Protein 1Q44 (pdb70)

Structure (mmCIF, N/CA/C/O backbone):
data_1Q44
#
_entry.id   1Q44
#
_cell.length_a   91.477
_cell.length_b   120.899
_cell.length_c   74.315
_cell.angle_alpha   90.00
_cell.angle_beta   90.00
_cell.angle_gamma   90.00
#
_symmetry.space_group_name_H-M   'C 2 2 21'
#
loop_
_entity.id
_entity.type
_entity.pdbx_description
1 polymer 'Steroid Sulfotransferase'
2 non-polymer 'MALONIC ACID'
3 water water
#
loop_
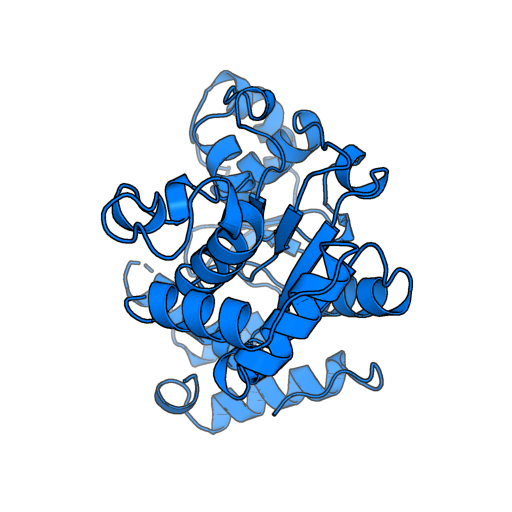_atom_site.group_PDB
_atom_site.id
_atom_site.type_symbol
_atom_site.label_atom_id
_atom_site.label_alt_id
_atom_site.label_comp_id
_atom_site.label_asym_id
_atom_site.label_entity_id
_atom_site.label_seq_id
_atom_site.pdbx_PDB_ins_code
_atom_site.Cartn_x
_atom_site.Cartn_y
_atom_site.Cartn_z
_atom_site.occupancy
_atom_site.B_iso_or_equiv
_atom_site.auth_seq_id
_atom_site.auth_comp_id
_atom_site.auth_asym_id
_atom_site.auth_atom_id
_atom_site.pdbx_PDB_model_num
ATOM 1 N N . SER A 1 6 ? 37.412 28.396 -15.067 1.00 50.97 6 SER A N 1
ATOM 2 C CA . SER A 1 6 ? 37.366 28.419 -13.561 1.00 50.62 6 SER A CA 1
ATOM 3 C C . SER A 1 6 ? 37.952 29.713 -12.988 1.00 49.01 6 SER A C 1
ATOM 4 O O . SER A 1 6 ? 38.934 30.247 -13.503 1.00 50.17 6 SER A O 1
ATOM 7 N N . VAL A 1 7 ? 37.327 30.196 -11.917 1.00 47.08 7 VAL A N 1
ATOM 8 C CA . VAL A 1 7 ? 37.814 31.354 -11.170 1.00 44.83 7 VAL A CA 1
ATOM 9 C C . VAL A 1 7 ? 38.009 30.962 -9.712 1.00 41.60 7 VAL A C 1
ATOM 10 O O . VAL A 1 7 ? 37.473 29.952 -9.273 1.00 40.48 7 VAL A O 1
ATOM 14 N N . PRO A 1 8 ? 38.760 31.755 -8.952 1.00 38.52 8 PRO A N 1
ATOM 15 C CA . PRO A 1 8 ? 38.973 31.404 -7.546 1.00 36.30 8 PRO A CA 1
ATOM 16 C C . PRO A 1 8 ? 37.646 31.402 -6.754 1.00 34.86 8 PRO A C 1
ATOM 17 O O . PRO A 1 8 ? 36.637 32.022 -7.147 1.00 33.30 8 PRO A O 1
ATOM 21 N N . ALA A 1 9 ? 37.660 30.683 -5.634 1.00 33.92 9 ALA A N 1
ATOM 22 C CA . ALA A 1 9 ? 36.586 30.724 -4.670 1.00 31.69 9 ALA A CA 1
ATOM 23 C C . ALA A 1 9 ? 36.530 32.059 -3.950 1.00 30.14 9 ALA A C 1
ATOM 24 O O . ALA A 1 9 ? 37.463 32.855 -4.022 1.00 29.43 9 ALA A O 1
ATOM 26 N N . TYR A 1 10 ? 35.403 32.330 -3.315 1.00 29.23 10 TYR A N 1
ATOM 27 C CA . TYR A 1 10 ? 35.243 33.487 -2.437 1.00 29.74 10 TYR A CA 1
ATOM 28 C C . TYR A 1 10 ? 35.400 32.950 -1.005 1.00 29.18 10 TYR A C 1
ATOM 29 O O . TYR A 1 10 ? 34.528 32.300 -0.487 1.00 28.19 10 TYR A O 1
ATOM 38 N N . LEU A 1 11 ? 36.547 33.240 -0.412 1.00 28.27 11 LEU A N 1
ATOM 39 C CA . LEU A 1 11 ? 36.930 32.812 0.925 1.00 27.53 11 LEU A CA 1
ATOM 40 C C . LEU A 1 11 ? 37.392 33.950 1.823 1.00 27.37 11 LEU A C 1
ATOM 41 O O . LEU A 1 11 ? 38.337 34.662 1.496 1.00 25.62 11 LEU A O 1
ATOM 46 N N . GLY A 1 12 ? 36.749 34.084 2.978 1.00 26.51 12 GLY A N 1
ATOM 47 C CA . GLY A 1 12 ? 37.187 34.959 4.017 1.00 28.86 12 GLY A CA 1
ATOM 48 C C . GLY A 1 12 ? 36.656 36.375 3.884 1.00 30.53 12 GLY A C 1
ATOM 49 O O . GLY A 1 12 ? 35.719 36.658 3.168 1.00 28.79 12 GLY A O 1
ATOM 50 N N . ASP A 1 13 ? 37.348 37.256 4.546 1.00 31.22 13 ASP A N 1
ATOM 51 C CA . ASP A 1 13 ? 37.054 38.709 4.582 1.00 32.82 13 ASP A CA 1
ATOM 52 C C . ASP A 1 13 ? 36.929 39.257 3.187 1.00 33.49 13 ASP A C 1
ATOM 53 O O . ASP A 1 13 ? 37.825 39.144 2.349 1.00 32.01 13 ASP A O 1
ATOM 58 N N . GLU A 1 14 ? 35.770 39.829 2.909 1.00 35.61 14 GLU A N 1
ATOM 59 C CA . GLU A 1 14 ? 35.480 40.395 1.587 1.00 37.57 14 GLU A CA 1
ATOM 60 C C . GLU A 1 14 ? 36.499 41.445 1.133 1.00 38.83 14 GLU A C 1
ATOM 61 O O . GLU A 1 14 ? 36.928 41.441 -0.032 1.00 38.50 14 GLU A O 1
ATOM 67 N N . ASP A 1 15 ? 36.884 42.323 2.054 1.00 40.47 15 ASP A N 1
ATOM 68 C CA . ASP A 1 15 ? 37.816 43.382 1.725 1.00 41.74 15 ASP A CA 1
ATOM 69 C C . ASP A 1 15 ? 39.131 42.814 1.268 1.00 41.25 15 ASP A C 1
ATOM 70 O O . ASP A 1 15 ? 39.688 43.296 0.325 1.00 40.76 15 ASP A O 1
ATOM 75 N N . LEU A 1 16 ? 39.594 41.735 1.880 1.00 40.69 16 LEU A N 1
ATOM 76 C CA . LEU A 1 16 ? 40.830 41.104 1.424 1.00 41.00 16 LEU A CA 1
ATOM 77 C C . LEU A 1 16 ? 40.657 40.301 0.148 1.00 40.35 16 LEU A C 1
ATOM 78 O O . LEU A 1 16 ? 41.532 40.273 -0.703 1.00 38.11 16 LEU A O 1
ATOM 83 N N . THR A 1 17 ? 39.491 39.698 -0.011 1.00 40.82 17 THR A N 1
ATOM 84 C CA . THR A 1 17 ? 39.155 39.047 -1.270 1.00 40.42 17 THR A CA 1
ATOM 85 C C . THR A 1 17 ? 39.326 40.026 -2.439 1.00 41.81 17 THR A C 1
ATOM 86 O O . THR A 1 17 ? 39.962 39.710 -3.459 1.00 40.62 17 THR A O 1
ATOM 90 N N . GLN A 1 18 ? 38.756 41.218 -2.305 1.00 42.61 18 GLN A N 1
ATOM 91 C CA . GLN A 1 18 ? 38.857 42.193 -3.407 1.00 44.82 18 GLN A CA 1
ATOM 92 C C . GLN A 1 18 ? 40.300 42.684 -3.619 1.00 44.33 18 GLN A C 1
ATOM 93 O O . GLN A 1 18 ? 40.711 42.913 -4.746 1.00 44.46 18 GLN A O 1
ATOM 99 N N . GLU A 1 19 ? 41.077 42.761 -2.545 1.00 44.75 19 GLU A N 1
ATOM 100 C CA . GLU A 1 19 ? 42.498 43.191 -2.628 1.00 44.78 19 GLU A CA 1
ATOM 101 C C . GLU A 1 19 ? 43.389 42.125 -3.345 1.00 44.12 19 GLU A C 1
ATOM 102 O O . GLU A 1 19 ? 44.357 42.487 -4.018 1.00 43.78 19 GLU A O 1
ATOM 108 N N . THR A 1 20 ? 43.048 40.826 -3.249 1.00 42.17 20 THR A N 1
ATOM 109 C CA . THR A 1 20 ? 43.903 39.740 -3.787 1.00 41.45 20 THR A CA 1
ATOM 110 C C . THR A 1 20 ? 43.407 38.967 -5.005 1.00 40.64 20 THR A C 1
ATOM 111 O O . THR A 1 20 ? 44.200 38.308 -5.676 1.00 39.48 20 THR A O 1
ATOM 115 N N . ARG A 1 21 ? 42.108 39.045 -5.291 1.00 39.96 21 ARG A N 1
ATOM 116 C CA . ARG A 1 21 ? 41.477 38.166 -6.254 1.00 39.51 21 ARG A CA 1
ATOM 117 C C . ARG A 1 21 ? 42.008 38.345 -7.684 1.00 39.16 21 ARG A C 1
ATOM 118 O O . ARG A 1 21 ? 42.218 37.370 -8.378 1.00 38.24 21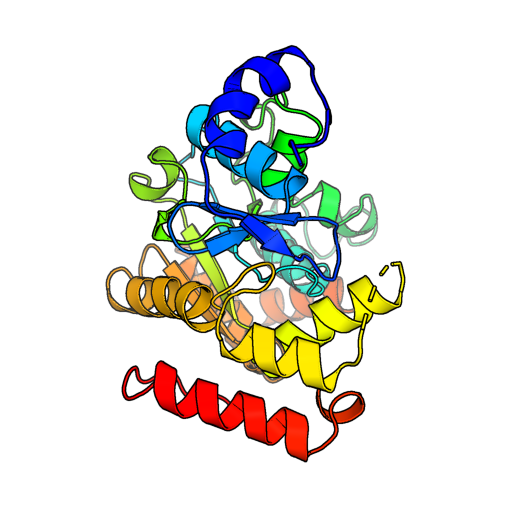 ARG A O 1
ATOM 126 N N . ALA A 1 22 ? 42.215 39.578 -8.129 1.00 39.60 22 ALA A N 1
ATOM 127 C CA . ALA A 1 22 ? 42.762 39.759 -9.478 1.00 39.29 22 ALA A CA 1
ATOM 128 C C . ALA A 1 22 ? 44.148 39.159 -9.576 1.00 37.91 22 ALA A C 1
ATOM 129 O O . ALA A 1 22 ? 44.450 38.485 -10.550 1.00 36.94 22 ALA A O 1
ATOM 131 N N . LEU A 1 23 ? 44.990 39.369 -8.557 1.00 37.49 23 LEU A N 1
ATOM 132 C CA . LEU A 1 23 ? 46.341 38.805 -8.582 1.00 36.96 23 LEU A CA 1
ATOM 133 C C . LEU A 1 23 ? 46.269 37.275 -8.707 1.00 36.19 23 LEU A C 1
ATOM 134 O O . LEU A 1 23 ? 46.897 36.666 -9.597 1.00 34.38 23 LEU A O 1
ATOM 139 N N . ILE A 1 24 ? 45.447 36.667 -7.846 1.00 35.49 24 ILE A N 1
ATOM 140 C CA . ILE A 1 24 ? 45.340 35.215 -7.817 1.00 34.30 24 ILE A CA 1
ATOM 141 C C . ILE A 1 24 ? 44.801 34.652 -9.111 1.00 35.10 24 ILE A C 1
ATOM 142 O O . ILE A 1 24 ? 45.305 33.632 -9.606 1.00 35.22 24 ILE A O 1
ATOM 147 N N . SER A 1 25 ? 43.804 35.329 -9.682 1.00 37.28 25 SER A N 1
ATOM 148 C CA . SER A 1 25 ? 43.192 34.935 -10.948 1.00 38.64 25 SER A CA 1
ATOM 149 C C . SER A 1 25 ? 44.188 34.990 -12.121 1.00 39.10 25 SER A C 1
ATOM 150 O O . SER A 1 25 ? 43.999 34.328 -13.113 1.00 39.35 25 SER A O 1
ATOM 153 N N . SER A 1 26 ? 45.261 35.752 -11.972 1.00 39.92 26 SER A N 1
ATOM 154 C CA . SER A 1 26 ? 46.287 35.905 -13.025 1.00 39.84 26 SER A CA 1
ATOM 155 C C . SER A 1 26 ? 47.418 34.871 -12.973 1.00 39.62 26 SER A C 1
ATOM 156 O O . SER A 1 26 ? 48.191 34.737 -13.928 1.00 38.44 26 SER A O 1
ATOM 159 N N . LEU A 1 27 ? 47.542 34.139 -11.861 1.00 37.67 27 LEU A N 1
ATOM 160 C CA . LEU A 1 27 ? 48.658 33.234 -11.725 1.00 36.52 27 LEU A CA 1
ATOM 161 C C . LEU A 1 27 ? 48.393 31.928 -12.482 1.00 36.03 27 LEU A C 1
ATOM 162 O O . LEU A 1 27 ? 47.257 31.541 -12.723 1.00 37.13 27 LEU A O 1
ATOM 167 N N . PRO A 1 28 ? 49.456 31.211 -12.800 1.00 37.01 28 PRO A N 1
ATOM 168 C CA . PRO A 1 28 ? 49.333 29.851 -13.316 1.00 36.09 28 PRO A CA 1
ATOM 169 C C . PRO A 1 28 ? 48.622 28.998 -12.337 1.00 37.50 28 PRO A C 1
ATOM 170 O O . PRO A 1 28 ? 48.841 29.193 -11.127 1.00 32.16 28 PRO A O 1
ATOM 174 N N . LYS A 1 29 ? 47.826 28.060 -12.848 1.00 39.18 29 LYS A N 1
ATOM 175 C CA . LYS A 1 29 ? 47.073 27.140 -12.038 1.00 41.97 29 LYS A CA 1
ATOM 176 C C . LYS A 1 29 ? 47.156 25.712 -12.551 1.00 43.89 29 LYS A C 1
ATOM 177 O O . LYS A 1 29 ? 47.352 25.465 -13.741 1.00 42.77 29 LYS A O 1
ATOM 183 N N . GLU A 1 30 ? 47.048 24.761 -11.637 1.00 45.95 30 GLU A N 1
ATOM 184 C CA . GLU A 1 30 ? 47.028 23.355 -11.996 1.00 48.97 30 GLU A CA 1
ATOM 185 C C . GLU A 1 30 ? 45.941 22.685 -11.209 1.00 50.92 30 GLU A C 1
ATOM 186 O O . GLU A 1 30 ? 45.446 23.227 -10.222 1.00 47.29 30 GLU A O 1
ATOM 192 N N . LYS A 1 31 ? 45.612 21.470 -11.648 1.00 54.35 31 LYS A N 1
ATOM 193 C CA . LYS A 1 31 ? 44.628 20.649 -10.970 1.00 57.16 31 LYS A CA 1
ATOM 194 C C . LYS A 1 31 ? 45.196 20.327 -9.591 1.00 58.52 31 LYS A C 1
ATOM 195 O O . LYS A 1 31 ? 46.358 19.934 -9.453 1.00 58.38 31 LYS A O 1
ATOM 201 N N . GLY A 1 32 ? 44.397 20.553 -8.562 1.00 60.31 32 GLY A N 1
ATOM 202 C CA . GLY A 1 32 ? 44.803 20.191 -7.218 1.00 62.13 32 GLY A CA 1
ATOM 203 C C . GLY A 1 32 ? 44.349 18.769 -6.887 1.00 63.87 32 GLY A C 1
ATOM 204 O O . GLY A 1 32 ? 43.371 18.245 -7.445 1.00 64.41 32 GLY A O 1
ATOM 205 N N . TRP A 1 33 ? 45.058 18.155 -5.955 1.00 65.09 33 TRP A N 1
ATOM 206 C CA . TRP A 1 33 ? 44.664 16.860 -5.428 1.00 65.96 33 TRP A CA 1
ATOM 207 C C . TRP A 1 33 ? 43.878 17.075 -4.124 1.00 65.13 33 TRP A C 1
ATOM 208 O O . TRP A 1 33 ? 42.735 16.659 -3.991 1.00 66.14 33 TRP A O 1
ATOM 219 N N . LEU A 1 34 ? 44.484 17.776 -3.182 1.00 63.91 34 LEU A N 1
ATOM 220 C CA . LEU A 1 34 ? 43.864 18.066 -1.896 1.00 62.60 34 LEU A CA 1
ATOM 221 C C . LEU A 1 34 ? 42.720 19.072 -2.074 1.00 61.28 34 LEU A C 1
ATOM 222 O O . LEU A 1 34 ? 41.916 19.279 -1.150 1.00 61.78 34 LEU A O 1
ATOM 227 N N . VAL A 1 35 ? 42.658 19.693 -3.255 1.00 58.55 35 VAL A N 1
ATOM 228 C CA . VAL A 1 35 ? 41.867 20.911 -3.460 1.00 56.46 35 VAL A CA 1
ATOM 229 C C . VAL A 1 35 ? 41.524 21.040 -4.965 1.00 54.79 35 VAL A C 1
ATOM 230 O O . VAL A 1 35 ? 42.117 20.337 -5.775 1.00 54.35 35 VAL A O 1
ATOM 234 N N . SER A 1 36 ? 40.600 21.932 -5.359 1.00 53.17 36 SER A N 1
ATOM 235 C CA . SER A 1 36 ? 40.251 22.060 -6.792 1.00 51.77 36 SER A CA 1
ATOM 236 C C . SER A 1 36 ? 41.422 22.585 -7.681 1.00 49.73 36 SER A C 1
ATOM 237 O O . SER A 1 36 ? 41.768 21.940 -8.671 1.00 49.09 36 SER A O 1
ATOM 240 N N . GLU A 1 37 ? 41.995 23.748 -7.333 1.00 46.28 37 GLU A N 1
ATOM 241 C CA . GLU A 1 37 ? 43.116 24.314 -8.069 1.00 44.43 37 GLU A CA 1
ATOM 242 C C . GLU A 1 37 ? 44.269 24.683 -7.099 1.00 40.48 37 GLU A C 1
ATOM 243 O O . GLU A 1 37 ? 44.007 25.123 -6.011 1.00 39.70 37 GLU A O 1
ATOM 249 N N . ILE A 1 38 ? 45.518 24.488 -7.517 1.00 36.29 38 ILE A N 1
ATOM 250 C CA . ILE A 1 38 ? 46.693 25.129 -6.933 1.00 34.09 38 ILE A CA 1
ATOM 251 C C . ILE A 1 38 ? 47.206 26.235 -7.856 1.00 32.87 38 ILE A C 1
ATOM 252 O O . ILE A 1 38 ? 46.938 26.228 -9.051 1.00 33.39 38 ILE A O 1
ATOM 257 N N . TYR A 1 39 ? 47.947 27.185 -7.296 1.00 29.63 39 TYR A N 1
ATOM 258 C CA . TYR A 1 39 ? 48.351 28.399 -8.006 1.00 28.54 39 TYR A CA 1
ATOM 259 C C . TYR A 1 39 ? 49.809 28.665 -7.768 1.00 27.12 39 TYR A C 1
ATOM 260 O O . TYR A 1 39 ? 50.257 28.558 -6.627 1.00 26.89 39 TYR A O 1
ATOM 269 N N . GLU A 1 40 ? 50.569 29.015 -8.788 1.00 27.39 40 GLU A N 1
ATOM 270 C CA . GLU A 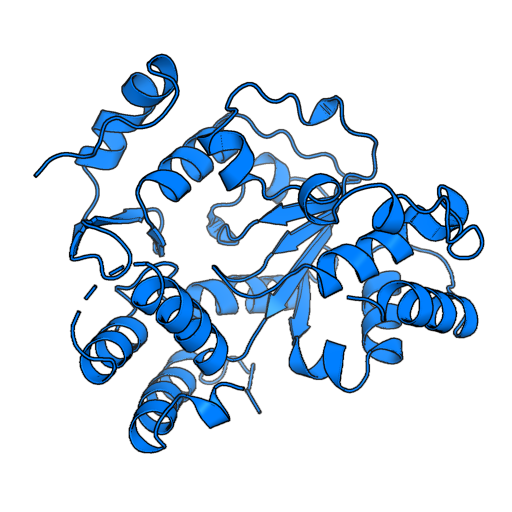1 40 ? 52.009 29.221 -8.631 1.00 26.81 40 GLU A CA 1
ATOM 271 C C . GLU A 1 40 ? 52.312 30.679 -8.250 1.00 27.15 40 GLU A C 1
ATOM 272 O O . GLU A 1 40 ? 51.869 31.588 -8.902 1.00 28.03 40 GLU A O 1
ATOM 278 N N . PHE A 1 41 ? 53.001 30.868 -7.139 1.00 26.08 41 PHE A N 1
ATOM 279 C CA . PHE A 1 41 ? 53.290 32.198 -6.636 1.00 26.89 41 PHE A CA 1
ATOM 280 C C . PHE A 1 41 ? 54.679 32.175 -6.136 1.00 27.40 41 PHE A C 1
ATOM 281 O O . PHE A 1 41 ? 55.023 31.350 -5.271 1.00 27.40 41 PHE A O 1
ATOM 289 N N . GLN A 1 42 ? 55.507 33.046 -6.708 1.00 29.26 42 GLN A N 1
ATOM 290 C CA . GLN A 1 42 ? 56.930 33.142 -6.370 1.00 29.53 42 GLN A CA 1
ATOM 291 C C . GLN A 1 42 ? 57.593 31.760 -6.341 1.00 29.20 42 GLN A C 1
ATOM 292 O O . GLN A 1 42 ? 58.335 31.430 -5.451 1.00 30.71 42 GLN A O 1
ATOM 298 N N . GLY A 1 43 ? 57.320 30.952 -7.349 1.00 30.77 43 GLY A N 1
ATOM 299 C CA . GLY A 1 43 ? 58.071 29.722 -7.547 1.00 30.98 43 GLY A CA 1
ATOM 300 C C . GLY A 1 43 ? 57.519 28.481 -6.871 1.00 30.08 43 GLY A C 1
ATOM 301 O O . GLY A 1 43 ? 58.038 27.387 -7.100 1.00 30.50 43 GLY A O 1
ATOM 302 N N . LEU A 1 44 ? 56.506 28.629 -6.015 1.00 29.86 44 LEU A N 1
ATOM 303 C CA . LEU A 1 44 ? 55.914 27.496 -5.249 1.00 29.58 44 LEU A CA 1
ATOM 304 C C . LEU A 1 44 ? 54.405 27.420 -5.493 1.00 29.61 44 LEU A C 1
ATOM 305 O O . LEU A 1 44 ? 53.763 28.449 -5.738 1.00 29.83 44 LEU A O 1
ATOM 310 N N . TRP A 1 45 ? 53.852 26.214 -5.391 1.00 28.11 45 TRP A N 1
ATOM 311 C CA . TRP A 1 45 ? 52.438 25.976 -5.645 1.00 27.83 45 TRP A CA 1
ATOM 312 C C . TRP A 1 45 ? 51.674 26.016 -4.316 1.00 27.30 45 TRP A C 1
ATOM 313 O O . TRP A 1 45 ? 52.077 25.366 -3.328 1.00 26.55 45 TRP A O 1
ATOM 324 N N . HIS A 1 46 ? 50.555 26.733 -4.319 1.00 27.16 46 HIS A N 1
ATOM 325 C CA . HIS A 1 46 ? 49.750 26.893 -3.157 1.00 25.98 46 HIS A CA 1
ATOM 326 C C . HIS A 1 46 ? 48.261 26.700 -3.347 1.00 27.03 46 HIS A C 1
ATOM 327 O O . HIS A 1 46 ? 47.683 26.941 -4.422 1.00 26.68 46 HIS A O 1
ATOM 334 N N . THR A 1 47 ? 47.629 26.271 -2.262 1.00 26.95 47 THR A N 1
ATOM 335 C CA . THR A 1 47 ? 46.160 26.304 -2.216 1.00 25.63 47 THR A CA 1
ATOM 336 C C . THR A 1 47 ? 45.746 27.751 -2.129 1.00 26.57 47 THR A C 1
ATOM 337 O O . THR A 1 47 ? 46.527 28.585 -1.691 1.00 26.31 47 THR A O 1
ATOM 341 N N . GLN A 1 48 ? 44.487 28.041 -2.500 1.00 25.17 48 GLN A N 1
ATOM 342 C CA . GLN A 1 48 ? 43.991 29.373 -2.476 1.00 25.06 48 GLN A CA 1
ATOM 343 C C . GLN A 1 48 ? 44.030 29.971 -1.078 1.00 25.54 48 GLN A C 1
ATOM 344 O O . GLN A 1 48 ? 44.366 31.148 -0.908 1.00 25.13 48 GLN A O 1
ATOM 350 N N . ALA A 1 49 ? 43.672 29.183 -0.075 1.00 24.71 49 ALA A N 1
ATOM 351 C CA . ALA A 1 49 ? 43.616 29.713 1.297 1.00 25.00 49 ALA A CA 1
ATOM 352 C C . ALA A 1 49 ? 45.010 30.141 1.750 1.00 23.63 49 ALA A C 1
ATOM 353 O O . ALA A 1 49 ? 45.200 31.186 2.289 1.00 23.48 49 ALA A O 1
ATOM 355 N N . ILE A 1 50 ? 45.976 29.282 1.581 1.00 24.17 50 ILE A N 1
ATOM 356 C CA . ILE A 1 50 ? 47.359 29.602 1.991 1.00 24.42 50 ILE A CA 1
ATOM 357 C C . ILE A 1 50 ? 47.878 30.802 1.232 1.00 24.48 50 ILE A C 1
ATOM 358 O O . ILE A 1 50 ? 48.510 31.672 1.826 1.00 23.39 50 ILE A O 1
ATOM 363 N N . LEU A 1 51 ? 47.588 30.878 -0.055 1.00 24.81 51 LEU A N 1
ATOM 364 C CA . LEU A 1 51 ? 48.075 31.982 -0.871 1.00 25.62 51 LEU A CA 1
ATOM 365 C C . LEU A 1 51 ? 47.486 33.316 -0.383 1.00 25.48 51 LEU A C 1
ATOM 366 O O . LEU A 1 51 ? 48.180 34.336 -0.334 1.00 26.40 51 LEU A O 1
ATOM 371 N N . GLN A 1 52 ? 46.193 33.334 -0.052 1.00 25.80 52 GLN A N 1
ATOM 372 C CA . GLN A 1 52 ? 45.607 34.561 0.488 1.00 25.45 52 GLN A CA 1
ATOM 373 C C . GLN A 1 52 ? 46.343 34.917 1.765 1.00 25.59 52 GLN A C 1
ATOM 374 O O . GLN A 1 52 ? 46.679 36.067 1.977 1.00 26.19 52 GLN A O 1
ATOM 380 N N . GLY A 1 53 ? 46.643 33.934 2.622 1.00 24.76 53 GLY A N 1
ATOM 381 C CA . GLY A 1 53 ? 47.328 34.241 3.860 1.00 23.67 53 GLY A CA 1
ATOM 382 C C . GLY A 1 53 ? 48.776 34.713 3.621 1.00 24.14 53 GLY A C 1
ATOM 383 O O . GLY A 1 53 ? 49.219 35.630 4.261 1.00 25.92 53 GLY A O 1
ATOM 384 N N . ILE A 1 54 ? 49.476 34.159 2.654 1.00 24.05 54 ILE A N 1
ATOM 385 C CA . ILE A 1 54 ? 50.841 34.650 2.333 1.00 23.54 54 ILE A CA 1
ATOM 386 C C . ILE A 1 54 ? 50.785 36.103 1.842 1.00 24.42 54 ILE A C 1
ATOM 387 O O . ILE A 1 54 ? 51.592 36.904 2.258 1.00 24.24 54 ILE A O 1
ATOM 392 N N . LEU A 1 55 ? 49.855 36.389 0.935 1.00 25.10 55 LEU A N 1
ATOM 393 C CA . LEU A 1 55 ? 49.762 37.717 0.352 1.00 27.41 55 LEU A CA 1
ATOM 394 C C . LEU A 1 55 ? 49.518 38.760 1.404 1.00 26.78 55 LEU A C 1
ATOM 395 O O . LEU A 1 55 ? 50.121 39.819 1.363 1.00 28.53 55 LEU A O 1
ATOM 400 N N . ILE A 1 56 ? 48.661 38.471 2.373 1.00 26.99 56 ILE A N 1
ATOM 401 C CA . ILE A 1 56 ? 48.344 39.396 3.442 1.00 29.04 56 ILE A CA 1
ATOM 402 C C . ILE A 1 56 ? 49.506 39.504 4.391 1.00 27.49 56 ILE A C 1
ATOM 403 O O . ILE A 1 56 ? 49.857 40.578 4.836 1.00 28.43 56 ILE A O 1
ATOM 408 N N . CYS A 1 57 ? 50.111 38.371 4.710 1.00 25.99 57 CYS A N 1
ATOM 409 C CA . CYS A 1 57 ? 51.259 38.329 5.600 1.00 25.66 57 CYS A CA 1
ATOM 410 C C . CYS A 1 57 ? 52.398 39.203 5.059 1.00 25.45 57 CYS A C 1
ATOM 411 O O . CYS A 1 57 ? 53.043 39.900 5.790 1.00 28.24 57 CYS A O 1
ATOM 414 N N . GLN A 1 58 ? 52.655 39.124 3.768 1.00 26.56 58 GLN A N 1
ATOM 415 C CA . GLN A 1 58 ? 53.771 39.843 3.192 1.00 26.07 58 GLN A CA 1
ATOM 416 C C . GLN A 1 58 ? 53.508 41.362 3.304 1.00 28.29 58 GLN A C 1
ATOM 417 O O . GLN A 1 58 ? 54.432 42.111 3.579 1.00 28.59 58 GLN A O 1
ATOM 423 N N . LYS A 1 59 ? 52.258 41.741 3.129 1.00 30.01 59 LYS A N 1
ATOM 424 C CA . LYS A 1 59 ? 51.833 43.153 3.214 1.00 32.35 59 LYS A CA 1
ATOM 425 C C . LYS A 1 59 ? 51.779 43.677 4.616 1.00 31.22 59 LYS A C 1
ATOM 426 O O . LYS A 1 59 ? 52.042 44.873 4.829 1.00 30.56 59 LYS A O 1
ATOM 432 N N . ARG A 1 60 ? 51.413 42.837 5.593 1.00 28.80 60 ARG A N 1
ATOM 433 C CA . ARG A 1 60 ? 51.083 43.355 6.901 1.00 29.13 60 ARG A CA 1
ATOM 434 C C . ARG A 1 60 ? 52.052 43.008 8.030 1.00 28.34 60 ARG A C 1
ATOM 435 O O . ARG A 1 60 ? 52.176 43.757 8.995 1.00 28.99 60 ARG A O 1
ATOM 443 N N . PHE A 1 61 ? 52.737 41.862 7.966 1.00 27.82 61 PHE A N 1
ATOM 444 C CA . PHE A 1 61 ? 53.558 41.448 9.094 1.00 27.48 61 PHE A CA 1
ATOM 445 C C . PHE A 1 61 ? 54.791 42.328 9.287 1.00 28.79 61 PHE A C 1
ATOM 446 O O . PHE A 1 61 ? 55.547 42.541 8.354 1.00 29.62 61 PHE A O 1
ATOM 454 N N . GLU A 1 62 ? 54.993 42.745 10.532 1.00 29.11 62 GLU A N 1
ATOM 455 C CA . GLU A 1 62 ? 56.122 43.507 10.948 1.00 31.13 62 GLU A CA 1
ATOM 456 C C . GLU A 1 62 ? 56.917 42.694 11.955 1.00 29.54 62 GLU A C 1
ATOM 457 O O . GLU A 1 62 ? 56.535 42.544 13.116 1.00 30.76 62 GLU A O 1
ATOM 463 N N . ALA A 1 63 ? 58.077 42.231 11.492 1.00 29.33 63 ALA A N 1
ATOM 464 C CA . ALA A 1 63 ? 58.994 41.417 12.267 1.00 29.63 63 ALA A CA 1
ATOM 465 C C . ALA A 1 63 ? 59.596 42.283 13.372 1.00 30.27 63 ALA A C 1
ATOM 466 O O . ALA A 1 63 ? 59.631 43.523 13.287 1.00 31.20 63 ALA A O 1
ATOM 468 N N . LYS A 1 64 ? 60.052 41.604 14.398 1.00 29.92 64 LYS A N 1
ATOM 469 C CA . LYS A 1 64 ? 60.865 42.170 15.449 1.00 29.79 64 LYS A CA 1
ATOM 470 C C . LYS A 1 64 ? 62.155 41.416 15.470 1.00 30.83 64 LYS A C 1
ATOM 471 O O . LYS A 1 64 ? 62.190 40.203 15.135 1.00 29.15 64 LYS A O 1
ATOM 477 N N . ASP A 1 65 ? 63.236 42.086 15.903 1.00 29.37 65 ASP A N 1
ATOM 478 C CA . ASP A 1 65 ? 64.524 41.444 15.964 1.00 30.60 65 ASP A CA 1
ATOM 479 C C . ASP A 1 65 ? 64.526 40.312 16.978 1.00 30.07 65 ASP A C 1
ATOM 480 O O . ASP A 1 65 ? 65.344 39.412 16.863 1.00 27.52 65 ASP A O 1
ATOM 485 N N . SER A 1 66 ? 63.641 40.371 17.979 1.00 29.29 66 SER A N 1
ATOM 486 C CA . SER A 1 66 ? 63.611 39.300 18.975 1.00 28.28 66 SER A CA 1
ATOM 487 C C . SER A 1 66 ? 62.737 38.053 18.544 1.00 25.84 66 SER A C 1
ATOM 488 O O . SER A 1 66 ? 62.604 37.129 19.316 1.00 27.06 66 SER A O 1
ATOM 491 N N . ASP A 1 67 ? 62.133 38.079 17.371 1.00 25.70 67 ASP A N 1
ATOM 492 C CA . ASP A 1 67 ? 61.261 36.982 16.910 1.00 25.05 67 ASP A CA 1
ATOM 493 C C . ASP A 1 67 ? 62.035 35.728 16.615 1.00 24.19 67 ASP A C 1
ATOM 494 O O . ASP A 1 67 ? 63.208 35.774 16.237 1.00 25.36 67 ASP A O 1
ATOM 499 N N . ILE A 1 68 ? 61.365 34.596 16.781 1.00 23.85 68 ILE A N 1
ATOM 500 C CA . ILE A 1 68 ? 61.851 33.290 16.377 1.00 22.42 68 ILE A CA 1
ATOM 501 C C . ILE A 1 68 ? 60.757 32.681 15.510 1.00 22.61 68 ILE A C 1
ATOM 502 O O . ILE A 1 68 ? 59.564 32.582 15.901 1.00 21.35 68 ILE A O 1
ATOM 507 N N . ILE A 1 69 ? 61.131 32.310 14.299 1.00 23.06 69 ILE A N 1
ATOM 508 C CA . ILE A 1 69 ? 60.172 31.729 13.359 1.00 23.88 69 ILE A CA 1
ATOM 509 C C . ILE A 1 69 ? 60.600 30.309 13.082 1.00 23.99 69 ILE A C 1
ATOM 510 O O . ILE A 1 69 ? 61.767 30.071 12.647 1.00 23.12 69 ILE A O 1
ATOM 515 N N . LEU A 1 70 ? 59.679 29.382 13.353 1.00 23.26 70 LEU A N 1
ATOM 516 C CA . LEU A 1 70 ? 59.854 27.983 12.957 1.00 24.03 70 LEU A CA 1
ATOM 517 C C . LEU A 1 70 ? 59.295 27.760 11.540 1.00 24.02 70 LEU A C 1
ATOM 518 O O . LEU A 1 70 ? 58.147 28.054 11.291 1.00 25.45 70 LEU A O 1
ATOM 523 N N . VAL A 1 71 ? 60.095 27.196 10.625 1.00 23.91 71 VAL A N 1
ATOM 524 C CA . VAL A 1 71 ? 59.624 26.948 9.274 1.00 24.10 71 VAL A CA 1
ATOM 525 C C . VAL A 1 71 ? 59.528 25.420 9.133 1.00 23.96 71 VAL A C 1
ATOM 526 O O . VAL A 1 71 ? 60.450 24.716 9.398 1.00 24.19 71 VAL A O 1
ATOM 530 N N . THR A 1 72 ? 58.378 24.987 8.706 1.00 25.06 72 THR A N 1
ATOM 531 C CA . THR A 1 72 ? 58.082 23.546 8.601 1.00 26.30 72 THR A CA 1
ATOM 532 C C . THR A 1 72 ? 57.403 23.328 7.246 1.00 28.21 72 THR A C 1
ATOM 533 O O . THR A 1 72 ? 57.104 24.288 6.497 1.00 26.82 72 THR A O 1
ATOM 537 N N . ASN A 1 73 ? 57.157 22.047 6.929 1.00 30.81 73 ASN A N 1
ATOM 538 C CA . ASN A 1 73 ? 56.493 21.696 5.680 1.00 32.96 73 ASN A CA 1
ATOM 539 C C . ASN A 1 73 ? 54.985 21.506 5.878 1.00 32.30 73 ASN A C 1
ATOM 540 O O . ASN A 1 73 ? 54.509 21.089 6.919 1.00 33.78 73 ASN A O 1
ATOM 545 N N . PRO A 1 74 ? 54.212 21.722 4.841 1.00 34.76 74 PRO A N 1
ATOM 546 C CA . PRO A 1 74 ? 52.764 21.535 4.967 1.00 34.84 74 PRO A CA 1
ATOM 547 C C . PRO A 1 74 ? 52.329 20.121 5.447 1.00 37.16 74 PRO A C 1
ATOM 548 O O . PRO A 1 74 ? 52.787 19.098 4.918 1.00 34.72 74 PRO A O 1
ATOM 552 N N . LYS A 1 75 ? 51.470 20.095 6.465 1.00 36.97 75 LYS A N 1
ATOM 553 C CA . LYS A 1 75 ? 50.801 18.913 6.989 1.00 39.22 75 LYS A CA 1
ATOM 554 C C . LYS A 1 75 ? 51.642 17.927 7.773 1.00 40.31 75 LYS A C 1
ATOM 555 O O . LYS A 1 75 ? 51.129 16.886 8.162 1.00 41.12 75 LYS A O 1
ATOM 561 N N . SER A 1 76 ? 52.913 18.222 7.998 1.00 40.72 76 SER A N 1
ATOM 562 C CA . SER A 1 76 ? 53.670 17.498 8.989 1.00 43.00 76 SER A CA 1
ATOM 563 C C . SER A 1 76 ? 53.131 17.926 10.366 1.00 43.21 76 SER A C 1
ATOM 564 O O . SER A 1 76 ? 52.598 19.031 10.542 1.00 44.28 76 SER A O 1
ATOM 567 N N . GLY A 1 77 ? 53.311 17.055 11.330 1.00 41.68 77 GLY A N 1
ATOM 568 C CA . GLY A 1 77 ? 53.051 17.361 12.713 1.00 40.78 77 GLY A CA 1
ATOM 569 C C . GLY A 1 77 ? 54.118 18.312 13.219 1.00 39.14 77 GLY A C 1
ATOM 570 O O . GLY A 1 77 ? 55.291 18.151 12.918 1.00 40.05 77 GLY A O 1
ATOM 571 N N . THR A 1 78 ? 53.697 19.323 13.965 1.00 37.50 78 THR A N 1
ATOM 572 C CA . THR A 1 78 ? 54.626 20.325 14.505 1.00 35.56 78 THR A CA 1
ATOM 573 C C . THR A 1 78 ? 54.425 20.529 15.978 1.00 34.90 78 THR A C 1
ATOM 574 O O . THR A 1 78 ? 55.099 21.392 16.517 1.00 33.81 78 THR A O 1
ATOM 578 N N . THR A 1 79 ? 53.502 19.780 16.591 1.00 34.03 79 THR A N 1
ATOM 579 C CA . THR A 1 79 ? 53.138 19.965 17.989 1.00 34.62 79 THR A CA 1
ATOM 580 C C . THR A 1 79 ? 54.376 19.824 18.874 1.00 33.14 79 THR A C 1
ATOM 581 O O . THR A 1 79 ? 54.592 20.657 19.750 1.00 31.23 79 THR A O 1
ATOM 585 N N . TRP A 1 80 ? 55.173 18.772 18.650 1.00 31.40 80 TRP A N 1
ATOM 586 C CA . TRP A 1 80 ? 56.356 18.467 19.432 1.00 31.15 80 TRP A CA 1
ATOM 587 C C . TRP A 1 80 ? 57.451 19.531 19.268 1.00 31.33 80 TRP A C 1
A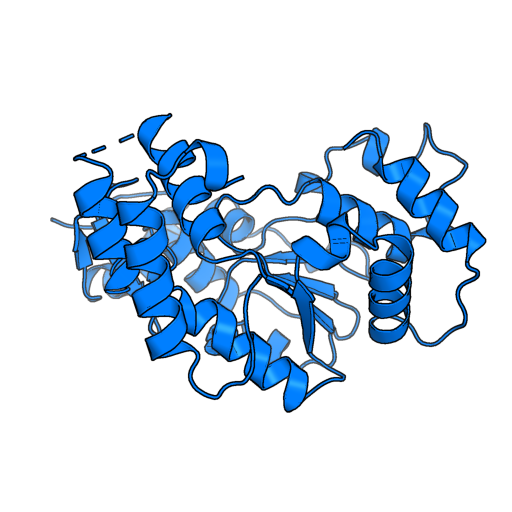TOM 588 O O . TRP A 1 80 ? 58.038 19.987 20.252 1.00 29.09 80 TRP A O 1
ATOM 599 N N . LEU A 1 81 ? 57.732 19.926 18.036 1.00 30.26 81 LEU A N 1
ATOM 600 C CA . LEU A 1 81 ? 58.735 20.931 17.805 1.00 30.31 81 LEU A CA 1
ATOM 601 C C . LEU A 1 81 ? 58.331 22.282 18.438 1.00 28.88 81 LEU A C 1
ATOM 602 O O . LEU A 1 81 ? 59.190 22.957 19.053 1.00 28.27 81 LEU A O 1
ATOM 607 N N . LYS A 1 82 ? 57.081 22.646 18.252 1.00 27.48 82 LYS A N 1
ATOM 608 C CA . LYS A 1 82 ? 56.547 23.931 18.793 1.00 26.21 82 LYS A CA 1
ATOM 609 C C . LYS A 1 82 ? 56.698 23.897 20.331 1.00 27.19 82 LYS A C 1
ATOM 610 O O . LYS A 1 82 ? 57.136 24.862 20.935 1.00 23.45 82 LYS A O 1
ATOM 616 N N . ALA A 1 83 ? 56.368 22.759 20.953 1.00 26.05 83 ALA A N 1
ATOM 617 C CA . ALA A 1 83 ? 56.509 22.602 22.383 1.00 26.78 83 ALA A CA 1
ATOM 618 C C . ALA A 1 83 ? 57.946 22.696 22.858 1.00 26.96 83 ALA A C 1
ATOM 619 O O . ALA A 1 83 ? 58.248 23.447 23.792 1.00 26.82 83 ALA A O 1
ATOM 621 N N . LEU A 1 84 ? 58.846 21.932 22.253 1.00 26.70 84 LEU A N 1
ATOM 622 C CA . LEU A 1 84 ? 60.255 21.991 22.642 1.00 26.83 84 LEU A CA 1
ATOM 623 C C . LEU A 1 84 ? 60.848 23.417 22.612 1.00 26.74 84 LEU A C 1
ATOM 624 O O . LEU A 1 84 ? 61.529 23.867 23.538 1.00 25.45 84 LEU A O 1
ATOM 629 N N . VAL A 1 85 ? 60.631 24.099 21.525 1.00 25.73 85 VAL A N 1
ATOM 630 C CA . VAL A 1 85 ? 61.210 25.445 21.345 1.00 26.01 85 VAL A CA 1
ATOM 631 C C . VAL A 1 85 ? 60.521 26.432 22.259 1.00 25.20 85 VAL A C 1
ATOM 632 O O . VAL A 1 85 ? 61.214 27.220 22.858 1.00 26.36 85 VAL A O 1
ATOM 636 N N . PHE A 1 86 ? 59.204 26.367 22.385 1.00 25.29 86 PHE A N 1
ATOM 637 C CA . PHE A 1 86 ? 58.490 27.229 23.329 1.00 25.01 86 PHE A CA 1
ATOM 638 C C . PHE A 1 86 ? 59.000 27.024 24.737 1.00 25.29 86 PHE A C 1
ATOM 639 O O . PHE A 1 86 ? 59.350 27.983 25.453 1.00 24.50 86 PHE A O 1
ATOM 647 N N . ALA A 1 87 ? 59.122 25.774 25.133 1.00 23.77 87 ALA A N 1
ATOM 648 C CA . ALA A 1 87 ? 59.559 25.459 26.453 1.00 24.66 87 ALA A CA 1
ATOM 649 C C . ALA A 1 87 ? 60.973 25.906 26.705 1.00 24.23 87 ALA A C 1
ATOM 650 O O . ALA A 1 87 ? 61.259 26.475 27.754 1.00 26.44 87 ALA A O 1
ATOM 652 N N . LEU A 1 88 ? 61.844 25.757 25.735 1.00 24.49 88 LEU A N 1
ATOM 653 C CA . LEU A 1 88 ? 63.207 26.246 25.857 1.00 24.97 88 LEU A CA 1
ATOM 654 C C . LEU A 1 88 ? 63.281 27.789 26.025 1.00 25.49 88 LEU A C 1
ATOM 655 O O . LEU A 1 88 ? 63.998 28.315 26.898 1.00 26.84 88 LEU A O 1
ATOM 660 N N . LEU A 1 89 ? 62.590 28.496 25.157 1.00 24.24 89 LEU A N 1
ATOM 661 C CA . LEU A 1 89 ? 62.605 29.988 25.168 1.00 25.48 89 LEU A CA 1
ATOM 662 C C . LEU A 1 89 ? 61.990 30.563 26.411 1.00 25.19 89 LEU A C 1
ATOM 663 O O . LEU A 1 89 ? 62.394 31.649 26.874 1.00 26.57 89 LEU A O 1
ATOM 668 N N . ASN A 1 90 ? 61.044 29.845 27.000 1.00 24.00 90 ASN A N 1
ATOM 669 C CA . ASN A 1 90 ? 60.257 30.375 28.100 1.00 26.56 90 ASN A CA 1
ATOM 670 C C . ASN A 1 90 ? 60.638 29.766 29.473 1.00 26.68 90 ASN A C 1
ATOM 671 O O . ASN A 1 90 ? 59.887 29.880 30.429 1.00 28.59 90 ASN A O 1
ATOM 676 N N . ARG A 1 91 ? 61.801 29.146 29.561 1.00 28.43 91 ARG A N 1
ATOM 677 C CA . ARG A 1 91 ? 62.099 28.282 30.682 1.00 28.64 91 ARG A CA 1
ATOM 678 C C . ARG A 1 91 ? 62.249 28.973 32.032 1.00 29.53 91 ARG A C 1
ATOM 679 O O . ARG A 1 91 ? 62.240 28.283 33.062 1.00 28.80 91 ARG A O 1
ATOM 687 N N . HIS A 1 92 ? 62.345 30.318 32.036 1.00 28.30 92 HIS A N 1
ATOM 688 C CA . HIS A 1 92 ? 62.242 31.096 33.268 1.00 29.74 92 HIS A CA 1
ATOM 689 C C . HIS A 1 92 ? 60.905 31.836 33.444 1.00 30.01 92 HIS A C 1
ATOM 690 O O . HIS A 1 92 ? 60.420 31.966 34.573 1.00 31.50 92 HIS A O 1
ATOM 697 N N . LYS A 1 93 ? 60.309 32.281 32.355 1.00 28.74 93 LYS A N 1
ATOM 698 C CA . LYS A 1 93 ? 58.988 32.898 32.406 1.00 28.72 93 LYS A CA 1
ATOM 699 C C . LYS A 1 93 ? 57.912 31.901 32.853 1.00 27.69 93 LYS A C 1
ATOM 700 O O . LYS A 1 93 ? 57.034 32.232 33.673 1.00 26.89 93 LYS A O 1
ATOM 706 N N . PHE A 1 94 ? 57.980 30.679 32.310 1.00 26.33 94 PHE A N 1
ATOM 707 C CA . PHE A 1 94 ? 57.109 29.600 32.635 1.00 27.85 94 PHE A CA 1
ATOM 708 C C . PHE A 1 94 ? 58.027 28.391 32.872 1.00 27.91 94 PHE A C 1
ATOM 709 O O . PHE A 1 94 ? 58.318 27.678 31.941 1.00 27.90 94 PHE A O 1
ATOM 717 N N . PRO A 1 95 ? 58.503 28.237 34.109 1.00 29.21 95 PRO A N 1
ATOM 718 C CA . PRO A 1 95 ? 59.474 27.208 34.494 1.00 30.13 95 PRO A CA 1
ATOM 719 C C . PRO A 1 95 ? 58.920 25.825 34.245 1.00 32.42 95 PRO A C 1
ATOM 720 O O . PRO A 1 95 ? 57.737 25.552 34.503 1.00 30.85 95 PRO A O 1
ATOM 724 N N . VAL A 1 96 ? 59.802 24.971 33.751 1.00 35.36 96 VAL A N 1
ATOM 725 C CA . VAL A 1 96 ? 59.428 23.704 33.184 1.00 38.97 96 VAL A CA 1
ATOM 726 C C . VAL A 1 96 ? 58.867 22.878 34.322 1.00 40.11 96 VAL A C 1
ATOM 727 O O . VAL A 1 96 ? 57.942 22.036 34.155 1.00 42.16 96 VAL A O 1
ATOM 731 N N . SER A 1 97 ? 59.351 23.191 35.504 1.00 41.43 97 SER A N 1
ATOM 732 C CA . SER A 1 97 ? 58.962 22.482 36.696 1.00 42.04 97 SER A CA 1
ATOM 733 C C . SER A 1 97 ? 57.541 22.721 37.154 1.00 43.99 97 SER A C 1
ATOM 734 O O . SER A 1 97 ? 56.924 21.798 37.732 1.00 44.40 97 SER A O 1
ATOM 737 N N . SER A 1 98 ? 57.014 23.951 37.009 1.00 46.31 98 SER A N 1
ATOM 738 C CA . SER A 1 98 ? 55.641 24.203 37.521 1.00 47.05 98 SER A CA 1
ATOM 739 C C . SER A 1 98 ? 54.646 23.618 36.555 1.00 46.17 98 SER A C 1
ATOM 740 O O . SER A 1 98 ? 53.453 23.925 36.582 1.00 48.04 98 SER A O 1
ATOM 743 N N . SER A 1 99 ? 55.162 22.712 35.753 1.00 44.00 99 SER A N 1
ATOM 744 C CA . SER A 1 99 ? 54.444 21.777 34.935 1.00 42.99 99 SER A CA 1
ATOM 745 C C . SER A 1 99 ? 52.948 21.961 34.741 1.00 41.03 99 SER A C 1
ATOM 746 O O . SER A 1 99 ? 52.519 22.237 33.628 1.00 38.09 99 SER A O 1
ATOM 749 N N . GLY A 1 100 ? 52.146 21.779 35.799 1.00 38.90 100 GLY A N 1
ATOM 750 C CA . GLY A 1 100 ? 50.720 21.839 35.618 1.00 37.20 100 GLY A CA 1
ATOM 751 C C . GLY A 1 100 ? 50.249 23.245 35.191 1.00 34.80 100 GLY A C 1
ATOM 752 O O . GLY A 1 100 ? 49.175 23.392 34.608 1.00 35.25 100 GLY A O 1
ATOM 753 N N . ASN A 1 101 ? 51.044 24.243 35.538 1.00 31.25 101 ASN A N 1
ATOM 754 C CA . ASN A 1 101 ? 50.785 25.636 35.229 1.00 29.93 101 ASN A CA 1
ATOM 755 C C . ASN A 1 101 ? 51.492 26.099 33.981 1.00 29.52 101 ASN A C 1
ATOM 756 O O . ASN A 1 101 ? 51.433 27.309 33.657 1.00 28.13 101 ASN A O 1
ATOM 761 N N . HIS A 1 102 ? 52.141 25.153 33.265 1.00 27.94 102 HIS A N 1
ATOM 762 C CA . HIS A 1 102 ? 52.919 25.486 32.050 1.00 27.90 102 HIS A CA 1
ATOM 763 C C . HIS A 1 102 ? 51.939 25.803 30.947 1.00 26.31 102 HIS A C 1
ATOM 764 O O . HIS A 1 102 ? 50.996 25.061 30.795 1.00 26.30 102 HIS A O 1
ATOM 771 N N . PRO A 1 103 ? 52.113 26.886 30.170 1.00 26.85 103 PRO A N 1
ATOM 772 C CA . PRO A 1 103 ? 51.229 27.148 29.038 1.00 26.79 103 PRO A CA 1
ATOM 773 C C . PRO A 1 103 ? 51.041 25.971 28.083 1.00 28.52 103 PRO A C 1
ATOM 774 O O . PRO A 1 103 ? 49.984 25.863 27.460 1.00 27.55 103 PRO A O 1
ATOM 778 N N . LEU A 1 104 ? 52.062 25.142 27.919 1.00 30.82 104 LEU A N 1
ATOM 779 C CA . LEU A 1 104 ? 51.922 23.948 27.057 1.00 33.12 104 LEU A CA 1
ATOM 780 C C . LEU A 1 104 ? 50.840 23.003 27.523 1.00 35.04 104 LEU A C 1
ATOM 781 O O . LEU A 1 104 ? 50.277 22.257 26.717 1.00 38.43 104 LEU A O 1
ATOM 786 N N . LEU A 1 105 ? 50.589 22.984 28.821 1.00 35.95 105 LEU A N 1
ATOM 787 C CA . LEU A 1 105 ? 49.563 22.180 29.414 1.00 37.08 105 LEU A CA 1
ATOM 788 C C . LEU A 1 105 ? 48.208 22.940 29.497 1.00 36.34 105 LEU A C 1
ATOM 789 O O . LEU A 1 105 ? 47.163 22.348 29.237 1.00 38.13 105 LEU A O 1
ATOM 794 N N . VAL A 1 106 ? 48.243 24.242 29.731 1.00 32.76 106 VAL A N 1
ATOM 795 C CA . VAL A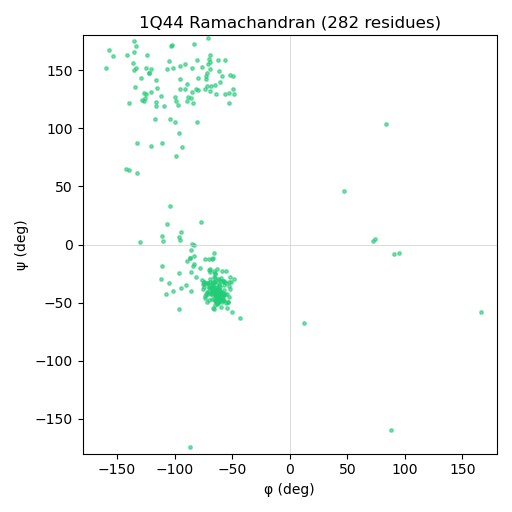 1 106 ? 47.030 25.088 29.817 1.00 31.80 106 VAL A CA 1
ATOM 796 C C . VAL A 1 106 ? 46.292 25.222 28.489 1.00 32.61 106 VAL A C 1
ATOM 797 O O . VAL A 1 106 ? 45.085 25.205 28.425 1.00 31.60 106 VAL A O 1
ATOM 801 N N . THR A 1 107 ? 47.062 25.364 27.426 1.00 33.15 107 THR A N 1
ATOM 802 C CA . THR A 1 107 ? 46.623 25.836 26.152 1.00 36.33 107 THR A CA 1
ATOM 803 C C . THR A 1 107 ? 47.233 24.849 25.097 1.00 37.42 107 THR A C 1
ATOM 804 O O . THR A 1 107 ? 48.022 24.030 25.419 1.00 40.66 107 THR A O 1
ATOM 808 N N . ASN A 1 108 ? 46.850 24.943 23.853 1.00 39.01 108 ASN A N 1
ATOM 809 C CA . ASN A 1 108 ? 47.336 24.075 22.785 1.00 38.71 108 ASN A CA 1
ATOM 810 C C . ASN A 1 108 ? 48.619 24.730 22.182 1.00 38.47 108 ASN A C 1
ATOM 811 O O . ASN A 1 108 ? 48.686 25.979 22.076 1.00 37.39 108 ASN A O 1
ATOM 816 N N . PRO A 1 109 ? 49.675 23.957 21.891 1.00 37.01 109 PRO A N 1
ATOM 817 C CA . PRO A 1 109 ? 50.884 24.529 21.282 1.00 36.18 109 PRO A CA 1
ATOM 818 C C . PRO A 1 109 ? 50.639 25.298 19.974 1.00 34.58 109 PRO A C 1
ATOM 819 O O . PRO A 1 109 ? 51.433 26.210 19.636 1.00 34.17 109 PRO A O 1
ATOM 823 N N . HIS A 1 110 ? 49.547 24.999 19.297 1.00 33.74 110 HIS A N 1
ATOM 824 C CA . HIS A 1 110 ? 49.192 25.670 18.037 1.00 34.10 110 HIS A CA 1
ATOM 825 C C . HIS A 1 110 ? 48.589 27.047 18.237 1.00 33.75 110 HIS A C 1
ATOM 826 O O . HIS A 1 110 ? 48.504 27.846 17.296 1.00 32.09 110 HIS A O 1
ATOM 833 N N . LEU A 1 111 ? 48.086 27.288 19.441 1.00 33.51 111 LEU A N 1
ATOM 834 C CA . LEU A 1 111 ? 47.660 28.647 19.819 1.00 33.35 111 LEU A CA 1
ATOM 835 C C . LEU A 1 111 ? 48.842 29.429 20.355 1.00 32.18 111 LEU A C 1
ATOM 836 O O . LEU A 1 111 ? 48.980 30.617 20.054 1.00 29.82 111 LEU A O 1
ATOM 841 N N . LEU A 1 112 ? 49.713 28.788 21.142 1.00 31.01 112 LEU A N 1
ATOM 842 C CA . LEU A 1 112 ? 50.920 29.428 21.618 1.00 31.52 112 LEU A CA 1
ATOM 843 C C . LEU A 1 112 ? 51.893 29.827 20.548 1.00 30.80 112 LEU A C 1
ATOM 844 O O . LEU A 1 112 ? 52.511 30.854 20.661 1.00 30.52 112 LEU A O 1
ATOM 849 N N . VAL A 1 113 ? 52.080 28.968 19.530 1.00 28.34 113 VAL A N 1
ATOM 850 C CA . VAL A 1 113 ? 53.020 29.176 18.459 1.00 26.31 113 VAL A CA 1
ATOM 851 C C . VAL A 1 113 ? 52.171 29.188 17.152 1.00 27.94 113 VAL A C 1
ATOM 852 O O . VAL A 1 113 ? 51.909 28.122 16.492 1.00 24.92 113 VAL A O 1
ATOM 856 N N . PRO A 1 114 ? 51.640 30.356 16.845 1.00 24.10 114 PRO A N 1
ATOM 857 C CA . PRO A 1 114 ? 50.671 30.450 15.772 1.00 25.60 114 PRO A CA 1
ATOM 858 C C . PRO A 1 114 ? 51.295 30.304 14.371 1.00 24.66 114 PRO A C 1
ATOM 859 O O . PRO A 1 114 ? 52.374 30.815 14.107 1.00 26.29 114 PRO A O 1
ATOM 863 N N . PHE A 1 115 ? 50.528 29.671 13.485 1.00 25.20 115 PHE A N 1
ATOM 864 C CA . PHE A 1 115 ? 50.845 29.495 12.059 1.00 24.95 115 PHE A CA 1
ATOM 865 C C . PHE A 1 115 ? 50.485 30.811 11.314 1.00 24.36 115 PHE A C 1
ATOM 866 O O . PHE A 1 115 ? 49.306 31.125 11.117 1.00 22.87 115 PHE A O 1
ATOM 874 N N . LEU A 1 116 ? 51.496 31.577 10.949 1.00 24.05 116 LEU A N 1
ATOM 875 C CA . LEU A 1 116 ? 51.365 32.966 10.412 1.00 24.70 116 LEU A CA 1
ATOM 876 C C . LEU A 1 116 ? 50.396 33.119 9.309 1.00 25.48 116 LEU A C 1
ATOM 877 O O . LEU A 1 116 ? 49.426 33.867 9.424 1.00 26.28 116 LEU A O 1
ATOM 882 N N . GLU A 1 117 ? 50.606 32.374 8.221 1.00 26.49 117 GLU A N 1
ATOM 883 C CA . GLU A 1 117 ? 49.784 32.462 6.995 1.00 27.80 117 GLU A CA 1
ATOM 884 C C . GLU A 1 117 ? 48.361 32.049 7.252 1.00 25.90 117 GLU A C 1
ATOM 885 O O . GLU A 1 117 ? 47.448 32.538 6.605 1.00 27.20 117 GLU A O 1
ATOM 891 N N . GLY A 1 118 ? 48.193 31.060 8.105 1.00 25.69 118 GLY A N 1
ATOM 892 C CA . GLY A 1 118 ? 46.899 30.605 8.603 1.00 25.44 118 GLY A CA 1
ATOM 893 C C . GLY A 1 118 ? 46.114 31.657 9.356 1.00 25.92 118 GLY A C 1
ATOM 894 O O . GLY A 1 118 ? 44.925 31.849 9.119 1.00 27.07 118 GLY A O 1
ATOM 895 N N . VAL A 1 119 ? 46.783 32.324 10.271 1.00 24.91 119 VAL A N 1
ATOM 896 C CA . VAL A 1 119 ? 46.205 33.431 10.981 1.00 26.92 119 VAL A CA 1
ATOM 897 C C . VAL A 1 119 ? 45.819 34.560 10.028 1.00 26.55 119 VAL A C 1
ATOM 898 O O . VAL A 1 119 ? 44.685 35.037 10.051 1.00 27.17 119 VAL A O 1
ATOM 902 N N . TYR A 1 120 ? 46.717 34.950 9.132 1.00 26.77 120 TYR A N 1
ATOM 903 C CA . TYR A 1 120 ? 46.381 35.980 8.167 1.00 25.99 120 TYR A CA 1
ATOM 904 C C . TYR A 1 120 ? 45.225 35.635 7.225 1.00 26.33 120 TYR A C 1
ATOM 905 O O . TYR A 1 120 ? 44.465 36.515 6.852 1.00 27.15 120 TYR A O 1
ATOM 914 N N . TYR A 1 121 ? 45.035 34.349 6.896 1.00 24.70 121 TYR A N 1
ATOM 915 C CA . TYR A 1 121 ? 43.970 33.934 6.019 1.00 24.96 121 TYR A CA 1
ATOM 916 C C . TYR A 1 121 ? 42.642 34.165 6.734 1.00 25.39 121 TYR A C 1
ATOM 917 O O . TYR A 1 121 ? 41.679 34.715 6.207 1.00 25.21 121 TYR A O 1
ATOM 926 N N . GLU A 1 122 ? 42.605 33.733 7.960 1.00 26.05 122 GLU A N 1
ATOM 927 C CA . GLU A 1 122 ? 41.336 33.610 8.671 1.00 26.47 122 GLU A CA 1
ATOM 928 C C . GLU A 1 122 ? 41.024 34.806 9.531 1.00 25.59 122 GLU A C 1
ATOM 929 O O . GLU A 1 122 ? 39.813 35.059 9.811 1.00 25.11 122 GLU A O 1
ATOM 935 N N . SER A 1 123 ? 42.066 35.541 9.942 1.00 26.23 123 SER A N 1
ATOM 936 C CA . SER A 1 123 ? 41.987 36.699 10.853 1.00 26.92 123 SER A CA 1
ATOM 937 C C . SER A 1 123 ? 42.928 37.828 10.386 1.00 24.21 123 SER A C 1
ATOM 938 O O . SER A 1 123 ? 43.910 38.106 11.054 1.00 25.12 123 SER A O 1
ATOM 941 N N . PRO A 1 124 ? 42.687 38.410 9.229 1.00 26.75 124 PRO A N 1
ATOM 942 C CA . PRO A 1 124 ? 43.687 39.312 8.578 1.00 27.33 124 PRO A CA 1
ATOM 943 C C . PRO A 1 124 ? 44.111 40.530 9.387 1.00 28.55 124 PRO A C 1
ATOM 944 O O . PRO A 1 124 ? 45.252 41.025 9.230 1.00 27.81 124 PRO A O 1
ATOM 948 N N . ASP A 1 125 ? 43.263 40.929 10.327 1.00 27.61 125 ASP A N 1
ATOM 949 C CA . ASP A 1 125 ? 43.538 42.091 11.168 1.00 29.07 125 ASP A CA 1
ATOM 950 C C . ASP A 1 125 ? 44.178 41.736 12.514 1.00 29.17 125 ASP A C 1
ATOM 951 O O . ASP A 1 125 ? 44.417 42.609 13.347 1.00 28.56 125 ASP A O 1
ATOM 956 N N . PHE A 1 126 ? 44.486 40.450 12.759 1.00 29.35 126 PHE A N 1
ATOM 957 C CA . PHE A 1 126 ? 45.085 39.972 13.997 1.00 30.11 126 PHE A CA 1
ATOM 958 C C . PHE A 1 126 ? 46.314 40.790 14.271 1.00 29.86 126 PHE A C 1
ATOM 959 O O . PHE A 1 126 ? 47.141 40.972 13.390 1.00 30.21 126 PHE A O 1
ATOM 967 N N . ASP A 1 127 ? 46.424 41.290 15.491 1.00 30.73 127 ASP A N 1
ATOM 968 C CA . ASP A 1 127 ? 47.521 42.191 15.840 1.00 30.15 127 ASP A CA 1
ATOM 969 C C . ASP A 1 127 ? 48.638 41.377 16.503 1.00 28.18 127 ASP A C 1
ATOM 970 O O . ASP A 1 127 ? 48.605 41.099 17.697 1.00 26.75 127 ASP A O 1
ATOM 975 N N . PHE A 1 128 ? 49.629 40.979 15.708 1.00 28.76 128 PHE A N 1
ATOM 976 C CA . PHE A 1 128 ? 50.740 40.151 16.194 1.00 28.16 128 PHE A CA 1
ATOM 977 C C . PHE A 1 128 ? 51.567 40.906 17.191 1.00 28.37 128 PHE A C 1
ATOM 978 O O . PHE A 1 128 ? 52.205 40.330 18.062 1.00 26.17 128 PHE A O 1
ATOM 986 N N . SER A 1 129 ? 51.509 42.257 17.146 1.00 29.42 129 SER A N 1
ATOM 987 C CA . SER A 1 129 ? 52.285 43.017 18.105 1.00 29.67 129 SER A CA 1
ATOM 988 C C . SER A 1 129 ? 51.728 43.007 19.510 1.00 29.85 129 SER A C 1
ATOM 989 O O . SER A 1 129 ? 52.410 43.412 20.464 1.00 29.38 129 SER A O 1
ATOM 992 N N . SER A 1 130 ? 50.493 42.546 19.662 1.00 28.31 130 SER A N 1
ATOM 993 C CA . SER A 1 130 ? 49.906 42.350 20.962 1.00 27.85 130 SER A CA 1
ATOM 994 C C . SER A 1 130 ? 50.297 41.012 21.612 1.00 28.57 130 SER A C 1
ATOM 995 O O . SER A 1 130 ? 49.892 40.765 22.732 1.00 27.81 130 SER A O 1
ATOM 998 N N . LEU A 1 131 ? 51.105 40.198 20.933 1.00 28.17 131 LEU A N 1
ATOM 999 C CA . LEU A 1 131 ? 51.731 39.038 21.548 1.00 27.74 131 LEU A CA 1
ATOM 1000 C C . LEU A 1 131 ? 53.028 39.445 22.257 1.00 29.13 131 LEU A C 1
ATOM 1001 O O . LEU A 1 131 ? 53.667 40.456 21.890 1.00 29.34 131 LEU A O 1
ATOM 1006 N N . PRO A 1 132 ? 53.390 38.708 23.288 1.00 28.50 132 PRO A N 1
ATOM 1007 C CA . PRO A 1 132 ? 54.609 38.977 24.038 1.00 29.58 132 PRO A CA 1
ATOM 1008 C C . PRO A 1 132 ? 55.865 38.604 23.285 1.00 30.55 132 PRO A C 1
ATOM 1009 O O . PRO A 1 132 ? 55.910 37.572 22.579 1.00 27.75 132 PRO A O 1
ATOM 1013 N N . SER A 1 133 ? 56.898 39.421 23.440 1.00 30.86 133 SER A N 1
ATOM 1014 C CA . SER A 1 133 ? 58.204 39.119 22.883 1.00 31.72 133 SER A CA 1
ATOM 1015 C C . SER A 1 133 ? 59.023 38.445 23.973 1.00 33.58 133 SER A C 1
ATOM 1016 O O . SER A 1 133 ? 58.907 38.795 25.160 1.00 33.58 133 SER A O 1
ATOM 1019 N N . PRO A 1 134 ? 59.838 37.453 23.611 1.00 33.27 134 PRO A N 1
ATOM 1020 C CA . PRO A 1 134 ? 60.089 37.058 22.218 1.00 32.64 134 PRO A CA 1
ATOM 1021 C C . PRO A 1 134 ? 58.982 36.186 21.623 1.00 29.84 134 PRO A C 1
ATOM 1022 O O . PRO A 1 134 ? 58.571 35.201 22.230 1.00 31.09 134 PRO A O 1
ATOM 1026 N N . ARG A 1 135 ? 58.561 36.535 20.426 1.00 27.58 135 ARG A N 1
ATOM 1027 C CA . ARG A 1 135 ? 57.452 35.873 19.766 1.00 25.96 135 ARG A CA 1
ATOM 1028 C C . ARG A 1 135 ? 57.991 34.609 19.075 1.00 24.74 135 ARG A C 1
ATOM 1029 O O . ARG A 1 135 ? 58.919 34.678 18.246 1.00 25.84 135 ARG A O 1
ATOM 1037 N N . LEU A 1 136 ? 57.444 33.463 19.443 1.00 24.03 136 LEU A N 1
ATOM 1038 C CA . LEU A 1 136 ? 57.679 32.248 18.667 1.00 22.91 136 LEU A CA 1
ATOM 1039 C C . LEU A 1 136 ? 56.470 32.004 17.760 1.00 22.85 136 LEU A C 1
ATOM 1040 O O . LEU A 1 136 ? 55.319 31.966 18.204 1.00 24.18 136 LEU A O 1
ATOM 1045 N N . MET A 1 137 ? 56.726 31.844 16.479 1.00 22.41 137 MET A N 1
ATOM 1046 C CA . MET A 1 137 ? 55.690 31.646 15.467 1.00 24.25 137 MET A CA 1
ATOM 1047 C C . MET A 1 137 ? 56.129 30.622 14.412 1.00 23.70 137 MET A C 1
ATOM 1048 O O . MET A 1 137 ? 57.310 30.283 14.333 1.00 25.30 137 MET A O 1
ATOM 1053 N N . ASN A 1 138 ? 55.199 30.087 13.652 1.00 23.88 138 ASN A N 1
ATOM 1054 C CA . ASN A 1 138 ? 55.423 29.029 12.678 1.00 24.78 138 ASN A CA 1
ATOM 1055 C C . ASN A 1 138 ? 54.966 29.498 11.293 1.00 25.39 138 ASN A C 1
ATOM 1056 O O . ASN A 1 138 ? 54.032 30.316 11.141 1.00 24.52 138 ASN A O 1
ATOM 1061 N N . THR A 1 139 ? 55.637 29.018 10.262 1.00 24.07 139 THR A N 1
ATOM 1062 C CA . THR A 1 139 ? 55.231 29.299 8.893 1.00 24.68 139 THR A CA 1
ATOM 1063 C C . THR A 1 139 ? 55.704 28.169 7.982 1.00 24.40 139 THR A C 1
ATOM 1064 O O . THR A 1 139 ? 56.550 27.350 8.372 1.00 26.57 139 THR A O 1
ATOM 1068 N N . HIS A 1 140 ? 55.124 28.080 6.803 1.00 24.23 140 HIS A N 1
ATOM 1069 C CA . HIS A 1 140 ? 55.711 27.267 5.692 1.00 25.66 140 HIS A CA 1
ATOM 1070 C C . HIS A 1 140 ? 56.211 28.118 4.567 1.00 25.76 140 HIS A C 1
ATOM 1071 O O . HIS A 1 140 ? 56.615 27.616 3.515 1.00 26.15 140 HIS A O 1
ATOM 1078 N N . ILE A 1 141 ? 56.212 29.441 4.742 1.00 26.19 141 ILE A N 1
ATOM 1079 C CA . ILE A 1 141 ? 56.590 30.290 3.635 1.00 26.66 141 ILE A CA 1
ATOM 1080 C C . ILE A 1 141 ? 58.078 30.062 3.239 1.00 28.21 141 ILE A C 1
ATOM 1081 O O . ILE A 1 141 ? 58.979 29.928 4.113 1.00 25.77 141 ILE A O 1
ATOM 1086 N N . SER A 1 142 ? 58.304 30.003 1.915 1.00 29.09 142 SER A N 1
ATOM 1087 C CA . SER A 1 142 ? 59.664 29.999 1.292 1.00 30.27 142 SER A CA 1
ATOM 1088 C C . SER A 1 142 ? 60.573 31.058 1.778 1.00 29.25 142 SER A C 1
ATOM 1089 O O . SER A 1 142 ? 60.170 32.209 2.066 1.00 31.52 142 SER A O 1
ATOM 1092 N N . HIS A 1 143 ? 61.855 30.730 1.873 1.00 29.32 143 HIS A N 1
ATOM 1093 C CA . HIS A 1 143 ? 62.837 31.702 2.299 1.00 29.32 143 HIS A CA 1
ATOM 1094 C C . HIS A 1 143 ? 62.744 32.987 1.442 1.00 29.67 143 HIS A C 1
ATOM 1095 O O . HIS A 1 143 ? 62.929 34.079 1.966 1.00 31.59 143 HIS A O 1
ATOM 1102 N N . LEU A 1 144 ? 62.455 32.845 0.169 1.00 28.68 144 LEU A N 1
ATOM 1103 C CA . LEU A 1 144 ? 62.481 33.980 -0.749 1.00 29.82 144 LEU A CA 1
ATOM 1104 C C . LEU A 1 144 ? 61.164 34.786 -0.710 1.00 30.06 144 LEU A C 1
ATOM 1105 O O . LEU A 1 144 ? 61.078 35.870 -1.228 1.00 31.46 144 LEU A O 1
ATOM 1110 N N . SER A 1 145 ? 60.151 34.261 -0.036 1.00 29.70 145 SER A N 1
ATOM 1111 C CA . SER A 1 145 ? 58.831 34.881 0.031 1.00 29.37 145 SER A CA 1
ATOM 1112 C C . SER A 1 145 ? 58.503 35.437 1.416 1.00 28.99 145 SER A C 1
ATOM 1113 O O . SER A 1 145 ? 57.370 35.895 1.655 1.00 30.32 145 SER A O 1
ATOM 1116 N N . LEU A 1 146 ? 59.434 35.354 2.348 1.00 28.18 146 LEU A N 1
ATOM 1117 C CA . LEU A 1 146 ? 59.199 35.871 3.688 1.00 28.19 146 LEU A CA 1
ATOM 1118 C C . LEU A 1 146 ? 58.936 37.377 3.582 1.00 29.50 146 LEU A C 1
ATOM 1119 O O . LEU A 1 146 ? 59.452 38.012 2.679 1.00 29.49 146 LEU A O 1
ATOM 1124 N N . PRO A 1 147 ? 58.125 37.938 4.474 1.00 28.96 147 PRO A N 1
ATOM 1125 C CA . PRO A 1 147 ? 57.905 39.402 4.482 1.00 29.82 147 PRO A CA 1
ATOM 1126 C C . PRO A 1 147 ? 59.258 40.113 4.500 1.00 30.78 147 PRO A C 1
ATOM 1127 O O . PRO A 1 147 ? 60.213 39.645 5.156 1.00 30.01 147 PRO A O 1
ATOM 1131 N N . GLU A 1 148 ? 59.336 41.259 3.842 1.00 31.20 148 GLU A N 1
ATOM 1132 C CA . GLU A 1 148 ? 60.578 41.999 3.800 1.00 31.80 148 GLU A CA 1
ATOM 1133 C C . GLU A 1 148 ? 61.131 42.357 5.169 1.00 30.05 148 GLU A C 1
ATOM 1134 O O . GLU A 1 148 ? 62.333 42.316 5.378 1.00 30.82 148 GLU A O 1
ATOM 1140 N N . SER A 1 149 ? 60.292 42.634 6.146 1.00 30.17 149 SER A N 1
ATOM 1141 C CA . SER A 1 149 ? 60.798 42.940 7.500 1.00 30.56 149 SER A CA 1
ATOM 1142 C C . SER A 1 149 ? 61.478 41.791 8.194 1.00 29.59 149 SER A C 1
ATOM 1143 O O . SER A 1 149 ? 62.412 41.989 8.962 1.00 28.86 149 SER A O 1
ATOM 1146 N N . VAL A 1 150 ? 61.008 40.576 7.911 1.00 28.95 150 VAL A N 1
ATOM 1147 C CA . VAL A 1 150 ? 61.695 39.386 8.390 1.00 28.11 150 VAL A CA 1
ATOM 1148 C C . VAL A 1 150 ? 63.109 39.290 7.776 1.00 29.43 150 VAL A C 1
ATOM 1149 O O . VAL A 1 150 ? 64.097 39.096 8.502 1.00 29.59 150 VAL A O 1
ATOM 1153 N N . LYS A 1 151 ? 63.182 39.447 6.462 1.00 31.10 151 LYS A N 1
ATOM 1154 C CA . LYS A 1 151 ? 64.466 39.367 5.731 1.00 32.37 151 LYS A CA 1
ATOM 1155 C C . LYS A 1 151 ? 65.484 40.373 6.249 1.00 33.16 151 LYS A C 1
ATOM 1156 O O . LYS A 1 151 ? 66.652 40.043 6.429 1.00 33.24 151 LYS A O 1
ATOM 1162 N N . SER A 1 152 ? 65.009 41.568 6.567 1.00 33.83 152 SER A N 1
ATOM 1163 C CA . SER A 1 152 ? 65.863 42.660 7.003 1.00 35.89 152 SER A CA 1
ATOM 1164 C C . SER A 1 152 ? 66.142 42.662 8.517 1.00 36.27 152 SER A C 1
ATOM 1165 O O . SER A 1 152 ? 66.986 43.444 8.996 1.00 37.06 152 SER A O 1
ATOM 1168 N N . SER A 1 153 ? 65.416 41.849 9.301 1.00 33.80 153 SER A N 1
ATOM 1169 C CA . SER A 1 153 ? 65.585 41.850 10.742 1.00 31.85 153 SER A CA 1
ATOM 1170 C C . SER A 1 153 ? 66.752 40.969 11.111 1.00 31.14 153 SER A C 1
ATOM 1171 O O . SER A 1 153 ? 67.290 40.235 10.259 1.00 31.53 153 SER A O 1
ATOM 1174 N N . SER A 1 154 ? 67.107 40.993 12.378 1.00 30.45 154 SER A N 1
ATOM 1175 C CA . SER A 1 154 ? 68.037 40.044 12.971 1.00 31.35 154 SER A CA 1
ATOM 1176 C C . SER A 1 154 ? 67.295 39.003 13.821 1.00 31.06 154 SER A C 1
ATOM 1177 O O . SER A 1 154 ? 67.782 38.572 14.838 1.00 32.73 154 SER A O 1
ATOM 1180 N N . CYS A 1 155 ? 66.080 38.652 13.420 1.00 29.25 155 CYS A N 1
ATOM 1181 C CA . CYS A 1 155 ? 65.310 37.644 14.111 1.00 28.26 155 CYS A CA 1
ATOM 1182 C C . CYS A 1 155 ? 65.995 36.286 13.803 1.00 27.36 155 CYS A C 1
ATOM 1183 O O . CYS A 1 155 ? 66.975 36.226 13.069 1.00 29.20 155 CYS A O 1
ATOM 1186 N N . LYS A 1 156 ? 65.488 35.215 14.370 1.00 25.07 156 LYS A N 1
ATOM 1187 C CA . LYS A 1 156 ? 66.069 33.869 14.170 1.00 25.14 156 LYS A CA 1
ATOM 1188 C C . LYS A 1 156 ? 65.087 32.978 13.477 1.00 24.29 156 LYS A C 1
ATOM 1189 O O . LYS A 1 156 ? 63.879 33.035 13.788 1.00 24.14 156 LYS A O 1
ATOM 1195 N N . ILE A 1 157 ? 65.589 32.128 12.561 1.00 24.38 157 ILE A N 1
ATOM 1196 C CA . ILE A 1 157 ? 64.752 31.259 11.734 1.00 23.42 157 ILE A CA 1
ATOM 1197 C C . ILE A 1 157 ? 65.289 29.843 11.939 1.00 23.14 157 ILE A C 1
ATOM 1198 O O . ILE A 1 157 ? 66.467 29.638 11.774 1.00 24.00 157 ILE A O 1
ATOM 1203 N N . VAL A 1 158 ? 64.439 28.903 12.313 1.00 23.44 158 VAL A N 1
ATOM 1204 C CA . VAL A 1 158 ? 64.833 27.483 12.406 1.00 24.87 158 VAL A CA 1
ATOM 1205 C C . VAL A 1 158 ? 64.006 26.758 11.377 1.00 23.86 158 VAL A C 1
ATOM 1206 O O . VAL A 1 158 ? 62.753 26.725 11.486 1.00 24.42 158 VAL A O 1
ATOM 1210 N N . TYR A 1 159 ? 64.677 26.131 10.420 1.00 24.20 159 TYR A N 1
ATOM 1211 C CA . TYR A 1 159 ? 64.053 25.325 9.382 1.00 23.06 159 TYR A CA 1
ATOM 1212 C C . TYR A 1 159 ? 64.114 23.865 9.824 1.00 22.91 159 TYR A C 1
ATOM 1213 O O . TYR A 1 159 ? 65.183 23.326 10.096 1.00 25.58 159 TYR A O 1
ATOM 1222 N N . CYS A 1 160 ? 62.968 23.255 9.959 1.00 24.34 160 CYS A N 1
ATOM 1223 C CA . CYS A 1 160 ? 62.875 21.849 10.371 1.00 25.82 160 CYS A CA 1
ATOM 1224 C C . CYS A 1 160 ? 62.541 20.987 9.143 1.00 26.05 160 CYS A C 1
ATOM 1225 O O . CYS A 1 160 ? 61.434 21.022 8.653 1.00 28.16 160 CYS A O 1
ATOM 1228 N N . CYS A 1 161 ? 63.504 20.222 8.679 1.00 26.28 161 CYS A N 1
ATOM 1229 C CA . CYS A 1 161 ? 63.461 19.552 7.418 1.00 27.26 161 CYS A CA 1
ATOM 1230 C C . CYS A 1 161 ? 63.046 18.097 7.662 1.00 28.65 161 CYS A C 1
ATOM 1231 O O . CYS A 1 161 ? 63.668 17.431 8.455 1.00 27.58 161 CYS A O 1
ATOM 1234 N N . ARG A 1 162 ? 61.989 17.666 7.028 1.00 29.87 162 ARG A N 1
ATOM 1235 C CA . ARG A 1 162 ? 61.639 16.239 7.047 1.00 31.37 162 ARG A CA 1
ATOM 1236 C C . ARG A 1 162 ? 62.098 15.667 5.710 1.00 30.98 162 ARG A C 1
ATOM 1237 O O . ARG A 1 162 ? 62.209 16.375 4.705 1.00 29.00 162 ARG A O 1
ATOM 1245 N N . ASN A 1 163 ? 62.427 14.385 5.714 1.00 30.30 163 ASN A N 1
ATOM 1246 C CA . ASN A 1 163 ? 62.685 13.684 4.471 1.00 30.41 163 ASN A CA 1
ATOM 1247 C C . ASN A 1 163 ? 61.576 13.931 3.489 1.00 28.22 163 ASN A C 1
ATOM 1248 O O . ASN A 1 163 ? 60.411 13.816 3.865 1.00 29.43 163 ASN A O 1
ATOM 1253 N N . PRO A 1 164 ? 61.886 14.245 2.243 1.00 27.54 164 PRO A N 1
ATOM 1254 C CA . PRO A 1 164 ? 60.851 14.446 1.236 1.00 28.15 164 PRO A CA 1
ATOM 1255 C C . PRO A 1 164 ? 59.822 13.340 1.093 1.00 27.52 164 PRO A C 1
ATOM 1256 O O . PRO A 1 164 ? 58.719 13.614 0.696 1.00 26.40 164 PRO A O 1
ATOM 1260 N N . LYS A 1 165 ? 60.183 12.106 1.413 1.00 29.68 165 LYS A N 1
ATOM 1261 C CA . LYS A 1 165 ? 59.196 11.054 1.340 1.00 30.13 165 LYS A CA 1
ATOM 1262 C C . LYS A 1 165 ? 58.135 11.232 2.394 1.00 31.80 165 LYS A C 1
ATOM 1263 O O . LYS A 1 165 ? 56.938 11.023 2.116 1.00 32.65 165 LYS A O 1
ATOM 1269 N N . ASP A 1 166 ? 58.558 11.580 3.613 1.00 31.71 166 ASP A N 1
ATOM 1270 C CA . ASP A 1 166 ? 57.594 11.989 4.644 1.00 33.23 166 ASP A CA 1
ATOM 1271 C C . ASP A 1 166 ? 56.806 13.221 4.279 1.00 32.12 166 ASP A C 1
ATOM 1272 O O . ASP A 1 166 ? 55.622 13.312 4.634 1.00 32.54 166 ASP A O 1
ATOM 1277 N N . MET A 1 167 ? 57.421 14.175 3.567 1.00 32.70 167 MET A N 1
ATOM 1278 C CA . MET A 1 167 ? 56.689 15.388 3.145 1.00 32.17 167 MET A CA 1
ATOM 1279 C C . MET A 1 167 ? 55.534 15.031 2.231 1.00 32.89 167 MET A C 1
ATOM 1280 O O . MET A 1 167 ? 54.421 15.591 2.301 1.00 30.83 167 MET A O 1
ATOM 1285 N N . PHE A 1 168 ? 55.811 14.102 1.300 1.00 32.16 168 PHE A N 1
ATOM 1286 C CA . PHE A 1 168 ? 54.761 13.623 0.439 1.00 31.95 168 PHE A CA 1
ATOM 1287 C C . PHE A 1 168 ? 53.656 12.887 1.208 1.00 31.48 168 PHE A C 1
ATOM 1288 O O . PHE A 1 168 ? 52.482 13.192 1.029 1.00 31.15 168 PHE A O 1
ATOM 1296 N N . VAL A 1 169 ? 54.039 11.967 2.078 1.00 33.04 169 VAL A N 1
ATOM 1297 C CA . VAL A 1 169 ? 53.078 11.073 2.710 1.00 35.20 169 VAL A CA 1
ATOM 1298 C C . VAL A 1 169 ? 52.202 11.864 3.616 1.00 35.93 169 VAL A C 1
ATOM 1299 O O . VAL A 1 169 ? 51.016 11.582 3.760 1.00 36.06 169 VAL A O 1
ATOM 1303 N N . SER A 1 170 ? 52.759 12.899 4.226 1.00 36.79 170 SER A N 1
ATOM 1304 C CA . SER A 1 170 ? 51.924 13.782 5.049 1.00 37.41 170 SER A CA 1
ATOM 1305 C C . SER A 1 170 ? 50.851 14.418 4.224 1.00 37.35 170 SER A C 1
ATOM 1306 O O . SER A 1 170 ? 49.704 14.460 4.661 1.00 38.41 170 SER A O 1
ATOM 1309 N N . LEU A 1 171 ? 51.195 14.914 3.038 1.00 37.03 171 LEU A N 1
ATOM 1310 C CA . LEU A 1 171 ? 50.226 15.553 2.154 1.00 37.47 171 LEU A CA 1
ATOM 1311 C C . LEU A 1 171 ? 49.163 14.558 1.659 1.00 40.41 171 LEU A C 1
ATOM 1312 O O . LEU A 1 171 ? 47.993 14.887 1.529 1.00 40.10 171 LEU A O 1
ATOM 1317 N N . TRP A 1 172 ? 49.622 13.349 1.389 1.00 43.18 172 TRP A N 1
ATOM 1318 C CA . TRP A 1 172 ? 48.807 12.257 0.866 1.00 46.19 172 TRP A CA 1
ATOM 1319 C C . TRP A 1 172 ? 47.773 11.831 1.907 1.00 48.38 172 TRP A C 1
ATOM 1320 O O . TRP A 1 172 ? 46.582 11.786 1.606 1.00 48.18 172 TRP A O 1
ATOM 1331 N N . HIS A 1 173 ? 48.254 11.508 3.113 1.00 51.07 173 HIS A N 1
ATOM 1332 C CA . HIS A 1 173 ? 47.415 11.087 4.242 1.00 53.89 173 HIS A CA 1
ATOM 1333 C C . HIS A 1 173 ? 46.380 12.122 4.583 1.00 55.54 173 HIS A C 1
ATOM 1334 O O . HIS A 1 173 ? 45.300 11.796 5.087 1.00 56.18 173 HIS A O 1
ATOM 1341 N N . PHE A 1 174 ? 46.729 13.376 4.350 1.00 57.05 174 PHE A N 1
ATOM 1342 C CA . PHE A 1 174 ? 45.827 14.456 4.606 1.00 58.35 174 PHE A CA 1
ATOM 1343 C C . PHE A 1 174 ? 44.728 14.511 3.560 1.00 60.15 174 PHE A C 1
ATOM 1344 O O . PHE A 1 174 ? 43.567 14.668 3.902 1.00 60.47 174 PHE A O 1
ATOM 1352 N N . GLY A 1 175 ? 45.093 14.400 2.289 1.00 62.21 175 GLY A N 1
ATOM 1353 C CA . GLY A 1 175 ? 44.127 14.498 1.203 1.00 63.96 175 GLY A CA 1
ATOM 1354 C C . GLY A 1 175 ? 43.186 13.294 1.131 1.00 65.81 175 GLY A C 1
ATOM 1355 O O . GLY A 1 175 ? 41.966 13.478 1.014 1.00 66.11 175 GLY A O 1
ATOM 1356 N N . LYS A 1 176 ? 43.753 12.077 1.200 1.00 67.25 176 LYS A N 1
ATOM 1357 C CA . LYS A 1 176 ? 42.986 10.815 1.222 1.00 68.19 176 LYS A CA 1
ATOM 1358 C C . LYS A 1 176 ? 41.982 10.772 2.374 1.00 68.95 176 LYS A C 1
ATOM 1359 O O . LYS A 1 176 ? 40.901 10.161 2.235 1.00 69.28 176 LYS A O 1
ATOM 1361 N N . LYS A 1 177 ? 42.338 11.414 3.497 1.00 69.32 177 LYS A N 1
ATOM 1362 C CA . LYS A 1 177 ? 41.411 11.601 4.620 1.00 69.43 177 LYS A CA 1
ATOM 1363 C C . LYS A 1 177 ? 40.164 12.378 4.199 1.00 69.88 177 LYS A C 1
ATOM 1364 O O . LYS A 1 177 ? 39.043 11.902 4.431 1.00 71.00 177 LYS A O 1
ATOM 1370 N N . LEU A 1 178 ? 40.354 13.562 3.599 1.00 69.65 178 LEU A N 1
ATOM 1371 C CA . LEU A 1 178 ? 39.252 14.506 3.316 1.00 69.32 178 LEU A CA 1
ATOM 1372 C C . LEU A 1 178 ? 38.023 13.802 2.756 1.00 69.19 178 LEU A C 1
ATOM 1373 O O . LEU A 1 178 ? 37.898 13.645 1.535 1.00 69.72 178 LEU A O 1
ATOM 1378 N N . TYR A 1 186 ? 41.949 9.266 -7.647 1.00 66.77 186 TYR A N 1
ATOM 1379 C CA . TYR A 1 186 ? 43.265 9.825 -7.988 1.00 66.79 186 TYR A CA 1
ATOM 1380 C C . TYR A 1 186 ? 44.318 8.995 -7.246 1.00 65.26 186 TYR A C 1
ATOM 1381 O O . TYR A 1 186 ? 44.485 9.161 -6.035 1.00 65.92 186 TYR A O 1
ATOM 1390 N N . PRO A 1 187 ? 45.012 8.098 -7.955 1.00 63.21 187 PRO A N 1
ATOM 1391 C CA . PRO A 1 187 ? 45.879 7.102 -7.304 1.00 61.99 187 PRO A CA 1
ATOM 1392 C C . PRO A 1 187 ? 47.226 7.675 -6.786 1.00 60.54 187 PRO A C 1
ATOM 1393 O O . PRO A 1 187 ? 47.745 8.640 -7.335 1.00 60.08 187 PRO A O 1
ATOM 1397 N N . ILE A 1 188 ? 47.776 7.046 -5.748 1.00 58.93 188 ILE A N 1
ATOM 1398 C CA . ILE A 1 188 ? 49.030 7.471 -5.134 1.00 57.56 188 ILE A CA 1
ATOM 1399 C C . ILE A 1 188 ? 50.180 7.553 -6.129 1.00 57.03 188 ILE A C 1
ATOM 1400 O O . ILE A 1 188 ? 51.033 8.427 -6.013 1.00 55.72 188 ILE A O 1
ATOM 1405 N N . GLU A 1 189 ? 50.176 6.666 -7.126 1.00 55.76 189 GLU A N 1
ATOM 1406 C CA . GLU A 1 189 ? 51.236 6.610 -8.114 1.00 55.05 189 GLU A CA 1
ATOM 1407 C C . GLU A 1 189 ? 51.288 7.931 -8.895 1.00 53.65 189 GLU A C 1
ATOM 1408 O O . GLU A 1 189 ? 52.362 8.432 -9.216 1.00 52.69 189 GLU A O 1
ATOM 1414 N N . LYS A 1 190 ? 50.125 8.497 -9.186 1.00 52.20 190 LYS A N 1
ATOM 1415 C CA . LYS A 1 190 ? 50.054 9.742 -9.957 1.00 51.27 190 LYS A CA 1
ATOM 1416 C C . LYS A 1 190 ? 50.466 10.979 -9.129 1.00 49.06 190 LYS A C 1
ATOM 1417 O O . LYS A 1 190 ? 51.042 11.949 -9.650 1.00 47.17 190 LYS A O 1
ATOM 1423 N N . ALA A 1 191 ? 50.094 10.932 -7.859 1.00 46.61 191 ALA A N 1
ATOM 1424 C CA . ALA A 1 191 ? 50.398 11.993 -6.905 1.00 44.56 191 ALA A CA 1
ATOM 1425 C C . ALA A 1 191 ? 51.905 12.034 -6.646 1.00 43.11 191 ALA A C 1
ATOM 1426 O O . ALA A 1 191 ? 52.488 13.120 -6.568 1.00 41.43 191 ALA A O 1
ATOM 1428 N N . VAL A 1 192 ? 52.546 10.866 -6.535 1.00 40.85 192 VAL A N 1
ATOM 1429 C CA . VAL A 1 192 ? 54.000 10.794 -6.412 1.00 40.71 192 VAL A CA 1
ATOM 1430 C C . VAL A 1 192 ? 54.689 11.414 -7.631 1.00 40.12 192 VAL A C 1
ATOM 1431 O O . VAL A 1 192 ? 55.654 12.179 -7.505 1.00 37.05 192 VAL A O 1
ATOM 1435 N N . GLU A 1 193 ? 54.177 11.098 -8.815 1.00 39.71 193 GLU A N 1
ATOM 1436 C CA . GLU A 1 193 ? 54.737 11.634 -10.046 1.00 39.43 193 GLU A CA 1
ATOM 1437 C C . GLU A 1 193 ? 54.630 13.184 -10.072 1.00 37.63 193 GLU A C 1
ATOM 1438 O O . GLU A 1 193 ? 55.564 13.869 -10.429 1.00 35.86 193 GLU A O 1
ATOM 1444 N N . ALA A 1 194 ? 53.492 13.708 -9.653 1.00 36.66 194 ALA A N 1
ATOM 1445 C CA . ALA A 1 194 ? 53.301 15.166 -9.637 1.00 36.43 194 ALA A CA 1
ATOM 1446 C C . ALA A 1 194 ? 54.217 15.840 -8.574 1.00 34.84 194 ALA A C 1
ATOM 1447 O O . ALA A 1 194 ? 54.821 16.904 -8.807 1.00 34.81 194 ALA A O 1
ATOM 1449 N N . PHE A 1 195 ? 54.323 15.205 -7.413 1.00 34.09 195 PHE A N 1
ATOM 1450 C CA . PHE A 1 195 ? 55.215 15.638 -6.356 1.00 32.08 195 PHE A CA 1
ATOM 1451 C C . PHE A 1 195 ? 56.649 15.696 -6.821 1.00 31.66 195 PHE A C 1
ATOM 1452 O O . PHE A 1 195 ? 57.372 16.660 -6.565 1.00 29.69 195 PHE A O 1
ATOM 1460 N N . CYS A 1 196 ? 57.073 14.676 -7.564 1.00 30.02 196 CYS A N 1
ATOM 1461 C CA . CYS A 1 196 ? 58.410 14.645 -8.125 1.00 31.34 196 CYS A CA 1
ATOM 1462 C C . CYS A 1 196 ? 58.627 15.674 -9.240 1.00 31.62 196 CYS A C 1
ATOM 1463 O O . CYS A 1 196 ? 59.728 16.179 -9.381 1.00 31.10 196 CYS A O 1
ATOM 1466 N N . GLU A 1 197 ? 57.600 15.991 -10.004 1.00 33.10 197 GLU A N 1
ATOM 1467 C CA . GLU A 1 197 ? 57.695 17.079 -10.979 1.00 34.88 197 GLU A CA 1
ATOM 1468 C C . GLU A 1 197 ? 57.771 18.465 -10.306 1.00 34.97 197 GLU A C 1
ATOM 1469 O O . GLU A 1 197 ? 58.204 19.432 -10.935 1.00 32.42 197 GLU A O 1
ATOM 1475 N N . GLY A 1 198 ? 57.305 18.582 -9.057 1.00 35.19 198 GLY A N 1
ATOM 1476 C CA . GLY A 1 198 ? 57.264 19.880 -8.375 1.00 35.15 198 GLY A CA 1
ATOM 1477 C C . GLY A 1 198 ? 55.933 20.607 -8.476 1.00 36.17 198 GLY A C 1
ATOM 1478 O O . GLY A 1 198 ? 55.747 21.651 -7.822 1.00 35.13 198 GLY A O 1
ATOM 1479 N N . LYS A 1 199 ? 55.004 20.087 -9.281 1.00 36.60 199 LYS A N 1
ATOM 1480 C CA . LYS A 1 199 ? 53.724 20.772 -9.521 1.00 38.10 199 LYS A CA 1
ATOM 1481 C C . LYS A 1 199 ? 52.676 20.133 -8.613 1.00 38.19 199 LYS A C 1
ATOM 1482 O O . LYS A 1 199 ? 51.820 19.292 -9.037 1.00 37.47 199 LYS A O 1
ATOM 1488 N N . PHE A 1 200 ? 52.779 20.509 -7.351 1.00 35.08 200 PHE A N 1
ATOM 1489 C CA . PHE A 1 200 ? 52.095 19.844 -6.288 1.00 35.58 200 PHE A CA 1
ATOM 1490 C C . PHE A 1 200 ? 52.052 20.839 -5.124 1.00 34.12 200 PHE A C 1
ATOM 1491 O O . PHE A 1 200 ? 52.909 21.693 -5.028 1.00 32.99 200 PHE A O 1
ATOM 1499 N N . ILE A 1 201 ? 51.042 20.726 -4.269 1.00 32.96 201 ILE A N 1
ATOM 1500 C CA . ILE A 1 201 ? 50.906 21.596 -3.111 1.00 33.33 201 ILE A CA 1
ATOM 1501 C C . ILE A 1 201 ? 52.203 21.682 -2.344 1.00 32.02 201 ILE A C 1
ATOM 1502 O O . ILE A 1 201 ? 52.783 20.671 -1.973 1.00 30.62 201 ILE A O 1
ATOM 1507 N N . GLY A 1 202 ? 52.642 22.915 -2.061 1.00 30.51 202 GLY A N 1
ATOM 1508 C CA . GLY A 1 202 ? 53.856 23.170 -1.307 1.00 29.81 202 GLY A CA 1
ATOM 1509 C C . GLY A 1 202 ? 55.131 22.910 -2.069 1.00 29.70 202 GLY A C 1
ATOM 1510 O O . GLY A 1 202 ? 56.197 23.098 -1.563 1.00 30.13 202 GLY A O 1
ATOM 1511 N N . GLY A 1 203 ? 55.028 22.578 -3.341 1.00 29.95 203 GLY A N 1
ATOM 1512 C CA . GLY A 1 203 ? 56.197 22.230 -4.145 1.00 28.93 203 GLY A CA 1
ATOM 1513 C C . GLY A 1 203 ? 56.647 23.354 -5.076 1.00 29.28 203 GLY A C 1
ATOM 1514 O O . GLY A 1 203 ? 55.917 24.325 -5.263 1.00 28.89 203 GLY A O 1
ATOM 1515 N N . PRO A 1 204 ? 57.800 23.199 -5.729 1.00 28.58 204 PRO A N 1
ATOM 1516 C CA . PRO A 1 204 ? 58.636 21.998 -5.606 1.00 28.64 204 PRO A CA 1
ATOM 1517 C C . PRO A 1 204 ? 59.293 21.790 -4.252 1.00 27.95 204 PRO A C 1
ATOM 1518 O O . PRO A 1 204 ? 59.902 22.681 -3.639 1.00 26.49 204 PRO A O 1
ATOM 1522 N N . PHE A 1 205 ? 59.254 20.535 -3.786 1.00 25.99 205 PHE A N 1
ATOM 1523 C CA . PHE A 1 205 ? 59.821 20.274 -2.498 1.00 24.90 205 PHE A CA 1
ATOM 1524 C C . PHE A 1 205 ? 61.274 20.553 -2.397 1.00 22.94 205 PHE A C 1
ATOM 1525 O O . PHE A 1 205 ? 61.734 20.950 -1.328 1.00 24.46 205 PHE A O 1
ATOM 1533 N N . TRP A 1 206 ? 62.024 20.424 -3.470 1.00 23.93 206 TRP A N 1
ATOM 1534 C CA . TRP A 1 206 ? 63.452 20.631 -3.366 1.00 25.62 206 TRP A CA 1
ATOM 1535 C C . TRP A 1 206 ? 63.762 22.150 -3.170 1.00 24.76 206 TRP A C 1
ATOM 1536 O O . TRP A 1 206 ? 64.705 22.483 -2.495 1.00 25.51 206 TRP A O 1
ATOM 1547 N N . ASP A 1 207 ? 62.965 23.012 -3.750 1.00 25.77 207 ASP A N 1
ATOM 1548 C CA . ASP A 1 207 ? 63.195 24.459 -3.572 1.00 27.02 207 ASP A CA 1
ATOM 1549 C C . ASP A 1 207 ? 62.856 24.909 -2.149 1.00 26.67 207 ASP A C 1
ATOM 1550 O O . ASP A 1 207 ? 63.568 25.730 -1.579 1.00 28.95 207 ASP A O 1
ATOM 1555 N N . HIS A 1 208 ? 61.778 24.404 -1.581 1.00 26.36 208 HIS A N 1
ATOM 1556 C CA . HIS A 1 208 ? 61.412 24.748 -0.219 1.00 27.75 208 HIS A CA 1
ATOM 1557 C C . HIS A 1 208 ? 62.546 24.456 0.751 1.00 27.94 208 HIS A C 1
ATOM 1558 O O . HIS A 1 208 ? 62.936 25.325 1.546 1.00 27.77 208 HIS A O 1
ATOM 1565 N N . ILE A 1 209 ? 63.083 23.240 0.663 1.00 24.70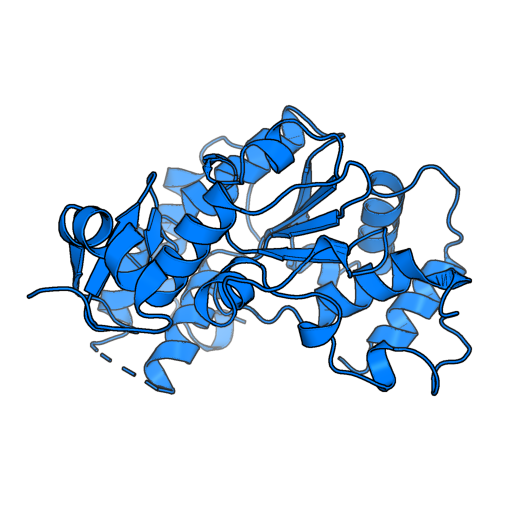 209 ILE A N 1
ATOM 1566 C CA . ILE A 1 209 ? 64.221 22.836 1.420 1.00 25.04 209 ILE A CA 1
ATOM 1567 C C . ILE A 1 209 ? 65.517 23.606 1.062 1.00 24.95 209 ILE A C 1
ATOM 1568 O O . ILE A 1 209 ? 66.206 24.105 1.982 1.00 24.93 209 ILE A O 1
ATOM 1573 N N . LEU A 1 210 ? 65.877 23.664 -0.218 1.00 23.96 210 LEU A N 1
ATOM 1574 C CA . LEU A 1 210 ? 67.239 24.128 -0.583 1.00 24.82 210 LEU A CA 1
ATOM 1575 C C . LEU A 1 210 ? 67.408 25.602 -0.223 1.00 24.93 210 LEU A C 1
ATOM 1576 O O . LEU A 1 210 ? 68.475 25.998 0.207 1.00 25.87 210 LEU A O 1
ATOM 1581 N N . GLU A 1 211 ? 66.361 26.381 -0.345 1.00 25.25 211 GLU A N 1
ATOM 1582 C CA . GLU A 1 211 ? 66.536 27.822 -0.041 1.00 26.40 211 GLU A CA 1
ATOM 1583 C C . GLU A 1 211 ? 66.957 28.016 1.404 1.00 26.53 211 GLU A C 1
ATOM 1584 O O . GLU A 1 211 ? 67.836 28.843 1.687 1.00 27.13 211 GLU A O 1
ATOM 1590 N N . TYR A 1 212 ? 66.383 27.246 2.326 1.00 24.36 212 TYR A N 1
ATOM 1591 C CA . TYR A 1 212 ? 66.813 27.328 3.732 1.00 24.14 212 TYR A CA 1
ATOM 1592 C C . TYR A 1 212 ? 68.148 26.683 4.035 1.00 23.49 212 TYR A C 1
ATOM 1593 O O . TYR A 1 212 ? 68.846 27.124 4.926 1.00 22.18 212 TYR A O 1
ATOM 1602 N N . TRP A 1 213 ? 68.467 25.613 3.310 1.00 24.46 213 TRP A N 1
ATOM 1603 C CA . TRP A 1 213 ? 69.753 24.949 3.430 1.00 25.68 213 TRP A CA 1
ATOM 1604 C C . TRP A 1 213 ? 70.846 25.964 3.061 1.00 24.78 213 TRP A C 1
ATOM 1605 O O . TRP A 1 213 ? 71.825 26.137 3.827 1.00 23.72 213 TRP A O 1
ATOM 1616 N N . TYR A 1 214 ? 70.642 26.659 1.948 1.00 25.64 214 TYR A N 1
ATOM 1617 C CA . TYR A 1 214 ? 71.626 27.653 1.465 1.00 25.23 214 TYR A CA 1
ATOM 1618 C C . TYR A 1 214 ? 71.772 28.766 2.504 1.00 24.91 214 TYR A C 1
ATOM 1619 O O . TYR A 1 214 ? 72.890 29.174 2.837 1.00 23.94 214 TYR A O 1
ATOM 1628 N N . ALA A 1 215 ? 70.645 29.278 2.993 1.00 25.54 215 ALA A N 1
ATOM 1629 C CA . ALA A 1 215 ? 70.653 30.359 4.007 1.00 24.55 215 ALA A CA 1
ATOM 1630 C C . ALA A 1 215 ? 71.330 29.958 5.281 1.00 24.53 215 ALA A C 1
ATOM 1631 O O . ALA A 1 215 ? 72.025 30.779 5.903 1.00 25.87 215 ALA A O 1
ATOM 1633 N N . SER A 1 216 ? 71.222 28.676 5.668 1.00 23.72 216 SER A N 1
ATOM 1634 C CA . SER A 1 216 ? 71.833 28.193 6.874 1.00 23.51 216 SER A CA 1
ATOM 1635 C C . SER A 1 216 ? 73.352 28.163 6.753 1.00 24.86 216 SER A C 1
ATOM 1636 O O . SER A 1 216 ? 74.011 28.156 7.755 1.00 26.70 216 SER A O 1
ATOM 1639 N N . ARG A 1 217 ? 73.861 28.087 5.538 1.00 24.37 217 ARG A N 1
ATOM 1640 C CA . ARG A 1 217 ? 75.316 28.054 5.331 1.00 26.46 217 ARG A CA 1
ATOM 1641 C C . ARG A 1 217 ? 75.846 29.455 5.058 1.00 26.62 217 ARG A C 1
ATOM 1642 O O . ARG A 1 217 ? 76.946 29.782 5.460 1.00 28.54 217 ARG A O 1
ATOM 1650 N N . GLU A 1 218 ? 75.072 30.225 4.328 1.00 27.86 218 GLU A N 1
ATOM 1651 C CA . GLU A 1 218 ? 75.442 31.579 3.939 1.00 29.38 218 GLU A CA 1
ATOM 1652 C C . GLU A 1 218 ? 75.185 32.619 5.034 1.00 30.57 218 GLU A C 1
ATOM 1653 O O . GLU A 1 218 ? 75.913 33.627 5.103 1.00 30.77 218 GLU A O 1
ATOM 1659 N N . ASN A 1 219 ? 74.203 32.386 5.929 1.00 29.63 219 ASN A N 1
ATOM 1660 C CA . ASN A 1 219 ? 73.893 33.367 6.978 1.00 30.53 219 ASN A CA 1
ATOM 1661 C C . ASN A 1 219 ? 73.559 32.613 8.259 1.00 29.74 219 ASN A C 1
ATOM 1662 O O . ASN A 1 219 ? 72.398 32.616 8.702 1.00 29.57 219 ASN A O 1
ATOM 1671 N N . PRO A 1 220 ? 74.541 31.895 8.826 1.00 30.78 220 PRO A N 1
ATOM 1672 C CA . PRO A 1 220 ? 74.286 30.947 9.907 1.00 30.32 220 PRO A CA 1
ATOM 1673 C C . PRO A 1 220 ? 73.826 31.601 11.222 1.00 30.43 220 PRO A C 1
ATOM 1674 O O . PRO A 1 220 ? 73.250 30.927 12.055 1.00 29.44 220 PRO A O 1
ATOM 1678 N N . ASN A 1 221 ? 73.927 32.917 11.338 1.00 30.06 221 ASN A N 1
ATOM 1679 C CA . ASN A 1 221 ? 73.369 33.579 12.520 1.00 30.29 221 ASN A CA 1
ATOM 1680 C C . ASN A 1 221 ? 71.888 33.911 12.344 1.00 29.12 221 ASN A C 1
ATOM 1681 O O . ASN A 1 221 ? 71.223 34.322 13.320 1.00 30.52 221 ASN A O 1
ATOM 1686 N N . LYS A 1 222 ? 71.391 33.790 11.116 1.00 27.58 222 LYS A N 1
ATOM 1687 C CA . LYS A 1 222 ? 69.982 34.078 10.811 1.00 28.56 222 LYS A CA 1
ATOM 1688 C C . LYS A 1 222 ? 69.145 32.818 10.675 1.00 27.62 222 LYS A C 1
ATOM 1689 O O . LYS A 1 222 ? 67.984 32.797 11.149 1.00 25.89 222 LYS A O 1
ATOM 1695 N N . VAL A 1 223 ? 69.719 31.788 10.040 1.00 26.19 223 VAL A N 1
ATOM 1696 C CA . VAL A 1 223 ? 68.963 30.540 9.736 1.00 26.18 223 VAL A CA 1
ATOM 1697 C C . VAL A 1 223 ? 69.690 29.337 10.254 1.00 25.49 223 VAL A C 1
ATOM 1698 O O . VAL A 1 223 ? 70.885 29.174 10.023 1.00 26.26 223 VAL A O 1
ATOM 1702 N N . LEU A 1 224 ? 68.987 28.482 10.976 1.00 25.04 224 LEU A N 1
ATOM 1703 C CA . LEU A 1 224 ? 69.520 27.191 11.442 1.00 25.33 224 LEU A CA 1
ATOM 1704 C C . LEU A 1 224 ? 68.738 26.065 10.794 1.00 26.39 224 LEU A C 1
ATOM 1705 O O . LEU A 1 224 ? 67.481 26.073 10.744 1.00 26.28 224 LEU A O 1
ATOM 1710 N N . PHE A 1 225 ? 69.447 25.061 10.306 1.00 25.79 225 PHE A N 1
ATOM 1711 C CA . PHE A 1 225 ? 68.817 23.941 9.586 1.00 25.34 225 PHE A CA 1
ATOM 1712 C C . PHE A 1 225 ? 68.891 22.701 10.464 1.00 26.36 225 PHE A C 1
ATOM 1713 O O . PHE A 1 225 ? 69.976 22.375 10.935 1.00 26.02 225 PHE A O 1
ATOM 1721 N N . VAL A 1 226 ? 67.713 22.161 10.810 1.00 26.78 226 VAL A N 1
ATOM 1722 C CA . VAL A 1 226 ? 67.556 21.030 11.726 1.00 28.93 226 VAL A CA 1
ATOM 1723 C C . VAL A 1 226 ? 66.853 19.915 10.951 1.00 29.75 226 VAL A C 1
ATOM 1724 O O . VAL A 1 226 ? 65.800 20.151 10.363 1.00 30.45 226 VAL A O 1
ATOM 1728 N N . THR A 1 227 ? 67.367 18.687 10.993 1.00 32.54 227 THR A N 1
ATOM 1729 C CA . THR A 1 227 ? 66.611 17.576 10.396 1.00 33.17 227 THR A CA 1
ATOM 1730 C C . THR A 1 227 ? 65.736 16.974 11.473 1.00 32.85 227 THR A C 1
ATOM 1731 O O . THR A 1 227 ? 66.174 16.773 12.595 1.00 33.62 227 THR A O 1
ATOM 1735 N N . TYR A 1 228 ? 64.483 16.724 11.173 1.00 32.91 228 TYR A N 1
ATOM 1736 C CA . TYR A 1 228 ? 63.598 16.138 12.174 1.00 33.59 228 TYR A CA 1
ATOM 1737 C C . TYR A 1 228 ? 64.138 14.790 12.693 1.00 34.24 228 TYR A C 1
ATOM 1738 O O . TYR A 1 228 ? 64.038 14.437 13.897 1.00 30.24 228 TYR A O 1
ATOM 1747 N N . GLU A 1 229 ? 64.822 14.116 11.788 1.00 35.99 229 GLU A N 1
ATOM 1748 C CA . GLU A 1 229 ? 65.353 12.791 12.067 1.00 38.88 229 GLU A CA 1
ATOM 1749 C C . GLU A 1 229 ? 66.392 12.872 13.161 1.00 38.73 229 GLU A C 1
ATOM 1750 O O . GLU A 1 229 ? 66.281 12.137 14.152 1.00 39.20 229 GLU A O 1
ATOM 1756 N N . GLU A 1 230 ? 67.299 13.838 13.083 1.00 38.51 230 GLU A N 1
ATOM 1757 C CA . GLU A 1 230 ? 68.226 14.087 14.165 1.00 39.20 230 GLU A CA 1
ATOM 1758 C C . GLU A 1 230 ? 67.557 14.640 15.445 1.00 38.55 230 GLU A C 1
ATOM 1759 O O . GLU A 1 230 ? 68.000 14.307 16.551 1.00 38.64 230 GLU A O 1
ATOM 1765 N N . LEU A 1 231 ? 66.545 15.492 15.323 1.00 37.95 231 LEU A N 1
ATOM 1766 C CA . LEU A 1 231 ? 65.841 15.996 16.498 1.00 37.88 231 LEU A CA 1
ATOM 1767 C C . LEU A 1 231 ? 65.218 14.796 17.255 1.00 38.40 231 LEU A C 1
ATOM 1768 O O . LEU A 1 231 ? 65.204 14.759 18.474 1.00 37.72 231 LEU A O 1
ATOM 1773 N N . LYS A 1 232 ? 64.750 13.809 16.515 1.00 39.20 232 LYS A N 1
ATOM 1774 C CA . LYS A 1 232 ? 64.156 12.621 17.114 1.00 41.41 232 LYS A CA 1
ATOM 1775 C C . LYS A 1 232 ? 65.227 11.728 17.767 1.00 42.14 232 LYS A C 1
ATOM 1776 O O . LYS A 1 232 ? 65.079 11.315 18.941 1.00 43.24 232 LYS A O 1
ATOM 1782 N N . LYS A 1 233 ? 66.293 11.448 17.026 1.00 42.90 233 LYS A N 1
ATOM 1783 C CA . LYS A 1 233 ? 67.304 10.438 17.433 1.00 44.42 233 LYS A CA 1
ATOM 1784 C C . LYS A 1 233 ? 68.216 10.925 18.537 1.00 43.11 233 LYS A C 1
ATOM 1785 O O . LYS A 1 233 ? 68.601 10.148 19.419 1.00 43.68 233 LYS A O 1
ATOM 1791 N N . GLN A 1 234 ? 68.578 12.210 18.470 1.00 41.66 234 GLN A N 1
ATOM 1792 C CA . GLN A 1 234 ? 69.497 12.822 19.419 1.00 40.80 234 GLN A CA 1
ATOM 1793 C C . GLN A 1 234 ? 68.938 14.179 19.944 1.00 39.95 234 GLN A C 1
ATOM 1794 O O . GLN A 1 234 ? 69.561 15.239 19.771 1.00 38.00 234 GLN A O 1
ATOM 1805 N N . THR A 1 235 ? 67.784 14.091 20.602 1.00 39.67 235 THR A N 1
ATOM 1806 C CA . THR A 1 235 ? 66.995 15.266 20.966 1.00 39.41 235 THR A CA 1
ATOM 1807 C C . THR A 1 235 ? 67.806 16.243 21.829 1.00 39.95 235 THR A C 1
ATOM 1808 O O . THR A 1 235 ? 67.783 17.463 21.585 1.00 39.67 235 THR A O 1
ATOM 1812 N N . GLU A 1 236 ? 68.543 15.722 22.815 1.00 41.17 236 GLU A N 1
ATOM 1813 C CA . GLU A 1 236 ? 69.294 16.567 23.742 1.00 41.51 236 GLU A CA 1
ATOM 1814 C C . GLU A 1 236 ? 70.389 17.318 23.044 1.00 41.75 236 GLU A C 1
ATOM 1815 O O . GLU A 1 236 ? 70.596 18.515 23.279 1.00 40.23 236 GLU A O 1
ATOM 1821 N N . VAL A 1 237 ? 71.100 16.626 22.161 1.00 40.70 237 VAL A N 1
ATOM 1822 C CA . VAL A 1 237 ? 72.104 17.288 21.344 1.00 40.04 237 VAL A CA 1
ATOM 1823 C C . VAL A 1 237 ? 71.514 18.355 20.423 1.00 37.76 237 VAL A C 1
ATOM 1824 O O . VAL A 1 237 ? 72.052 19.481 20.354 1.00 37.51 237 VAL A O 1
ATOM 1828 N N . GLU A 1 238 ? 70.467 18.005 19.676 1.00 36.52 238 GLU A N 1
ATOM 1829 C CA . GLU A 1 238 ? 69.861 18.961 18.745 1.00 35.98 238 GLU A CA 1
ATOM 1830 C C . GLU A 1 238 ? 69.291 20.180 19.527 1.00 35.06 238 GLU A C 1
ATOM 1831 O O . GLU A 1 238 ? 69.462 21.331 19.113 1.00 34.06 238 GLU A O 1
ATOM 1837 N N . MET A 1 239 ? 68.663 19.943 20.666 1.00 35.00 239 MET A N 1
ATOM 1838 C CA . MET A 1 239 ? 68.120 21.074 21.464 1.00 35.32 239 MET A CA 1
ATOM 1839 C C . MET A 1 239 ? 69.209 21.986 21.962 1.00 35.82 239 MET A C 1
ATOM 1840 O O . MET A 1 239 ? 69.033 23.181 22.024 1.00 35.97 239 MET A O 1
ATOM 1845 N N . LYS A 1 240 ? 70.358 21.437 22.354 1.00 36.94 240 LYS A N 1
ATOM 1846 C CA . LYS A 1 240 ? 71.448 22.276 22.804 1.00 38.05 240 LYS A CA 1
ATOM 1847 C C . LYS A 1 240 ? 71.953 23.114 21.608 1.00 37.15 240 LYS A C 1
ATOM 1848 O O . LYS A 1 240 ? 72.319 24.323 21.722 1.00 35.49 240 LYS A O 1
ATOM 1854 N N . ARG A 1 241 ? 71.948 22.495 20.436 1.00 33.88 241 ARG A N 1
ATOM 1855 C CA . ARG A 1 241 ? 72.331 23.205 19.249 1.00 33.25 241 ARG A CA 1
ATOM 1856 C C . ARG A 1 241 ? 71.347 24.365 18.947 1.00 31.67 241 ARG A C 1
ATOM 1857 O O . ARG A 1 241 ? 71.772 25.474 18.622 1.00 30.75 241 ARG A O 1
ATOM 1865 N N . ILE A 1 242 ? 70.049 24.117 19.081 1.00 30.28 242 ILE A N 1
ATOM 1866 C CA . ILE A 1 242 ? 69.054 25.158 18.846 1.00 29.58 242 ILE A CA 1
ATOM 1867 C C . ILE A 1 242 ? 69.252 26.281 19.866 1.00 29.25 242 ILE A C 1
ATOM 1868 O O . ILE A 1 242 ? 69.245 27.450 19.531 1.00 28.79 242 ILE A O 1
ATOM 1873 N N . ALA A 1 243 ? 69.386 25.919 21.134 1.00 30.95 243 ALA A N 1
ATOM 1874 C CA . ALA A 1 243 ? 69.593 26.916 22.219 1.00 31.31 243 ALA A CA 1
ATOM 1875 C C . ALA A 1 243 ? 70.755 27.859 21.945 1.00 31.80 243 ALA A C 1
ATOM 1876 O O . ALA A 1 243 ? 70.642 29.111 22.147 1.00 31.63 243 ALA A O 1
ATOM 1878 N N . GLU A 1 244 ? 71.864 27.282 21.494 1.00 32.40 244 GLU A N 1
ATOM 1879 C CA . GLU A 1 244 ? 73.087 28.040 21.181 1.00 34.48 244 GLU A CA 1
ATOM 1880 C C . GLU A 1 244 ? 72.877 29.016 19.993 1.00 32.61 244 GLU A C 1
ATOM 1881 O O . GLU A 1 244 ? 73.343 30.141 20.029 1.00 32.09 244 GLU A O 1
ATOM 1887 N N . PHE A 1 245 ? 72.016 28.652 19.043 1.00 30.02 245 PHE A N 1
ATOM 1888 C CA . PHE A 1 245 ? 71.626 29.524 17.927 1.00 28.76 245 PHE A CA 1
ATOM 1889 C C . PHE A 1 245 ? 70.699 30.630 18.366 1.00 28.71 245 PHE A C 1
ATOM 1890 O O . PHE A 1 245 ? 70.885 31.780 17.954 1.00 28.23 245 PHE A O 1
ATOM 1898 N N . LEU A 1 246 ? 69.706 30.283 19.188 1.00 28.85 246 LEU A N 1
ATOM 1899 C CA . LEU A 1 246 ? 68.715 31.235 19.640 1.00 30.91 246 LEU A CA 1
ATOM 1900 C C . LEU A 1 246 ? 69.172 32.244 20.692 1.00 32.47 246 LEU A C 1
ATOM 1901 O O . LEU A 1 246 ? 68.675 33.341 20.709 1.00 31.49 246 LEU A O 1
ATOM 1906 N N . GLU A 1 247 ? 70.097 31.858 21.561 1.00 34.47 247 GLU A N 1
ATOM 1907 C CA . GLU A 1 247 ? 70.397 32.598 22.784 1.00 36.98 247 GLU A CA 1
ATOM 1908 C C . GLU A 1 247 ? 71.886 32.679 22.945 1.00 39.13 247 GLU A C 1
ATOM 1909 O O . GLU A 1 247 ? 72.607 31.796 22.462 1.00 37.76 247 GLU A O 1
ATOM 1920 N N . CYS A 1 248 ? 72.346 33.685 23.693 1.00 41.55 248 CYS A N 1
ATOM 1921 C CA . CYS A 1 248 ? 73.795 33.847 23.999 1.00 44.66 248 CYS A CA 1
ATOM 1922 C C . CYS A 1 248 ? 74.369 33.068 25.217 1.00 45.24 248 CYS A C 1
ATOM 1923 O O . CYS A 1 248 ? 75.568 32.797 25.308 1.00 48.70 248 CYS A O 1
ATOM 1926 N N . GLY A 1 249 ? 73.569 32.692 26.179 1.00 45.80 249 GLY A N 1
ATOM 1927 C CA . GLY A 1 249 ? 74.199 32.139 27.374 1.00 44.03 249 GLY A CA 1
ATOM 1928 C C . GLY A 1 249 ? 74.502 30.662 27.353 1.00 42.52 249 GLY A C 1
ATOM 1929 O O . GLY A 1 249 ? 74.384 29.996 26.350 1.00 43.51 249 GLY A O 1
ATOM 1930 N N . PHE A 1 250 ? 74.957 30.170 28.492 1.00 39.60 250 PHE A N 1
ATOM 1931 C CA . PHE A 1 250 ? 75.116 28.734 28.736 1.00 36.76 250 PHE A CA 1
ATOM 1932 C C . PHE A 1 250 ? 73.790 28.089 29.081 1.00 35.73 250 PHE A C 1
ATOM 1933 O O . PHE A 1 250 ? 73.007 28.638 29.843 1.00 31.92 250 PHE A O 1
ATOM 1941 N N . ILE A 1 251 ? 73.580 26.848 28.607 1.00 35.91 251 ILE A N 1
ATOM 1942 C CA . ILE A 1 251 ? 72.434 26.032 29.045 1.00 36.65 251 ILE A CA 1
ATOM 1943 C C . ILE A 1 251 ? 72.952 24.698 29.575 1.00 36.19 251 ILE A C 1
ATOM 1944 O O . ILE A 1 251 ? 73.821 24.105 28.927 1.00 36.22 251 ILE A O 1
ATOM 1949 N N . GLU A 1 252 ? 72.533 24.298 30.772 1.00 36.49 252 GLU A N 1
ATOM 1950 C CA . GLU A 1 252 ? 72.963 23.031 31.384 1.00 38.05 252 GLU A CA 1
ATOM 1951 C C . GLU A 1 252 ? 72.319 21.892 30.652 1.00 38.85 252 GLU A C 1
ATOM 1952 O O . GLU A 1 252 ? 71.145 21.987 30.263 1.00 38.22 252 GLU A O 1
ATOM 1958 N N . GLU A 1 253 ? 73.035 20.773 30.574 1.00 38.63 253 GLU A N 1
ATOM 1959 C CA . GLU A 1 253 ? 72.441 19.536 30.107 1.00 39.00 253 GLU A CA 1
ATOM 1960 C C . GLU A 1 253 ? 71.154 19.172 30.845 1.00 37.63 253 GLU A C 1
ATOM 1961 O O . GLU A 1 253 ? 70.237 18.660 30.233 1.00 35.72 253 GLU A O 1
ATOM 1967 N N . GLU A 1 254 ? 71.070 19.407 32.149 1.00 37.22 254 GLU A N 1
ATOM 1968 C CA . GLU A 1 254 ? 69.849 19.014 32.869 1.00 38.55 254 GLU A CA 1
ATOM 1969 C C . GLU A 1 254 ? 68.640 19.889 32.525 1.00 36.27 254 GLU A C 1
ATOM 1970 O O . GLU A 1 254 ? 67.511 19.405 32.519 1.00 35.88 254 GLU A O 1
ATOM 1976 N N . GLU A 1 255 ? 68.863 21.166 32.240 1.00 36.05 255 GLU A N 1
ATOM 1977 C CA . GLU A 1 255 ? 67.770 22.034 31.838 1.00 34.45 255 GLU A CA 1
ATOM 1978 C C . GLU A 1 255 ? 67.232 21.453 30.546 1.00 33.56 255 GLU A C 1
ATOM 1979 O O . GLU A 1 255 ? 66.029 21.416 30.342 1.00 32.80 255 GLU A O 1
ATOM 1985 N N . VAL A 1 256 ? 68.110 21.017 29.646 1.00 32.36 256 VAL A N 1
ATOM 1986 C CA . VAL A 1 256 ? 67.625 20.489 28.360 1.00 32.89 256 VAL A CA 1
ATOM 1987 C C . VAL A 1 256 ? 66.862 19.164 28.579 1.00 31.84 256 VAL A C 1
ATOM 1988 O O . VAL A 1 256 ? 65.780 18.953 28.009 1.00 29.23 256 VAL A O 1
ATOM 1992 N N . ARG A 1 257 ? 67.370 18.320 29.472 1.00 32.62 257 ARG A N 1
ATOM 1993 C CA . ARG A 1 257 ? 66.674 17.071 29.784 1.00 33.76 257 ARG A CA 1
ATOM 1994 C C . ARG A 1 257 ? 65.245 17.301 30.353 1.00 32.96 257 ARG A C 1
ATOM 1995 O O . ARG A 1 257 ? 64.286 16.638 29.936 1.00 32.57 257 ARG A O 1
ATOM 2003 N N . GLU A 1 258 ? 65.086 18.302 31.210 1.00 32.15 258 GLU A N 1
ATOM 2004 C CA . GLU A 1 258 ? 63.783 18.609 31.833 1.00 33.02 258 GLU A CA 1
ATOM 2005 C C . GLU A 1 258 ? 62.811 19.198 30.813 1.00 31.00 258 GLU A C 1
ATOM 2006 O O . GLU A 1 258 ? 61.596 18.956 30.892 1.00 30.35 258 GLU A O 1
ATOM 2012 N N . ILE A 1 259 ? 63.341 19.966 29.860 1.00 30.26 259 ILE A N 1
ATOM 2013 C CA . ILE A 1 259 ? 62.529 20.447 28.729 1.00 29.81 259 ILE A CA 1
ATOM 2014 C C . ILE A 1 259 ? 61.981 19.292 27.873 1.00 29.76 259 ILE A C 1
ATOM 2015 O O . ILE A 1 259 ? 60.765 19.209 27.618 1.00 28.29 259 ILE A O 1
ATOM 2020 N N . VAL A 1 260 ? 62.862 18.382 27.499 1.00 30.40 260 VAL A N 1
ATOM 2021 C CA . VAL A 1 260 ? 62.496 17.205 26.733 1.00 32.90 260 VAL A CA 1
ATOM 2022 C C . VAL A 1 260 ? 61.462 16.377 27.530 1.00 33.48 260 VAL A C 1
ATOM 2023 O O . VAL A 1 260 ? 60.435 15.991 26.993 1.00 33.85 260 VAL A O 1
ATOM 2027 N N . LYS A 1 261 ? 61.690 16.174 28.809 1.00 34.55 261 LYS A N 1
ATOM 2028 C CA . LYS A 1 261 ? 60.753 15.446 29.646 1.00 35.75 261 LYS A CA 1
ATOM 2029 C C . LYS A 1 261 ? 59.376 16.127 29.693 1.00 35.58 261 LYS A C 1
ATOM 2030 O O . LYS A 1 261 ? 58.391 15.436 29.534 1.00 34.37 261 LYS A O 1
ATOM 2036 N N . LEU A 1 262 ? 59.306 17.457 29.882 1.00 33.71 262 LEU A N 1
ATOM 2037 C CA . LEU A 1 262 ? 58.018 18.194 29.830 1.00 33.66 262 LEU A CA 1
ATOM 2038 C C . LEU A 1 262 ? 57.274 17.936 28.527 1.00 33.64 262 LEU A C 1
ATOM 2039 O O . LEU A 1 262 ? 56.070 17.759 28.527 1.00 32.90 262 LEU A O 1
ATOM 2044 N N . CYS A 1 263 ? 58.007 17.933 27.417 1.00 32.92 263 CYS A N 1
ATOM 2045 C CA . CYS A 1 263 ? 57.430 17.868 26.104 1.00 33.29 263 CYS A CA 1
ATOM 2046 C C . CYS A 1 263 ? 57.153 16.438 25.655 1.00 36.30 263 CYS A C 1
ATOM 2047 O O . CYS A 1 263 ? 56.573 16.260 24.590 1.00 36.66 263 CYS A O 1
ATOM 2050 N N . SER A 1 264 ? 57.547 15.453 26.459 1.00 40.12 264 SER A N 1
ATOM 2051 C CA . SER A 1 264 ? 57.409 14.034 26.058 1.00 44.32 264 SER A CA 1
ATOM 2052 C C . SER A 1 264 ? 55.949 13.550 25.995 1.00 47.88 264 SER A C 1
ATOM 2053 O O . SER A 1 264 ? 55.663 12.602 25.266 1.00 49.73 264 SER A O 1
ATOM 2056 N N . PHE A 1 265 ? 55.012 14.223 26.673 1.00 50.91 265 PHE A N 1
ATOM 2057 C CA . PHE A 1 265 ? 53.572 13.958 26.438 1.00 53.28 265 PHE A CA 1
ATOM 2058 C C . PHE A 1 265 ? 53.010 14.331 25.053 1.00 54.47 265 PHE A C 1
ATOM 2059 O O . PHE A 1 265 ? 51.861 13.988 24.752 1.00 56.96 265 PHE A O 1
ATOM 2067 N N . GLU A 1 266 ? 53.798 14.998 24.206 1.00 56.17 266 GLU A N 1
ATOM 2068 C CA . GLU A 1 266 ? 53.410 15.314 22.809 1.00 56.86 266 GLU A CA 1
ATOM 2069 C C . GLU A 1 266 ? 54.117 14.365 21.852 1.00 57.08 266 GLU A C 1
ATOM 2070 O O . GLU A 1 266 ? 54.204 14.654 20.658 1.00 57.41 266 GLU A O 1
ATOM 2076 N N . GLY A 1 296 ? 58.755 6.219 8.457 1.00 45.84 296 GLY A N 1
ATOM 2077 C CA . GLY A 1 296 ? 57.337 6.598 8.549 1.00 45.37 296 GLY A CA 1
ATOM 2078 C C . GLY A 1 296 ? 56.609 6.444 7.192 1.00 44.67 296 GLY A C 1
ATOM 2079 O O . GLY A 1 296 ? 55.588 5.722 7.040 1.00 43.61 296 GLY A O 1
ATOM 2080 N N . TRP A 1 297 ? 57.148 7.165 6.211 1.00 42.19 297 TRP A N 1
ATOM 2081 C CA . TRP A 1 297 ? 56.901 6.891 4.826 1.00 41.47 297 TRP A CA 1
ATOM 2082 C C . TRP A 1 297 ? 57.109 5.377 4.576 1.00 41.15 297 TRP A C 1
ATOM 2083 O O . TRP A 1 297 ? 56.513 4.843 3.699 1.00 39.81 297 TRP A O 1
ATOM 2094 N N . ARG A 1 298 ? 57.983 4.739 5.340 1.00 41.40 298 ARG A N 1
ATOM 2095 C CA . ARG A 1 298 ? 58.232 3.298 5.218 1.00 43.50 298 ARG A CA 1
ATOM 2096 C C . ARG A 1 298 ? 56.965 2.422 5.283 1.00 43.35 298 ARG A C 1
ATOM 2097 O O . ARG A 1 298 ? 56.876 1.416 4.574 1.00 43.32 298 ARG A O 1
ATOM 2105 N N . ASP A 1 299 ? 55.965 2.845 6.045 1.00 43.05 299 ASP A N 1
ATOM 2106 C CA . ASP A 1 299 ? 54.698 2.122 6.162 1.00 44.11 299 ASP A CA 1
ATOM 2107 C C . ASP A 1 299 ? 53.689 2.416 5.083 1.00 43.77 299 ASP A C 1
ATOM 2108 O O . ASP A 1 299 ? 52.756 1.647 4.877 1.00 42.97 299 ASP A O 1
ATOM 2113 N N . THR A 1 300 ? 53.853 3.524 4.382 1.00 43.38 300 THR A N 1
ATOM 2114 C CA . THR A 1 300 ? 52.861 3.960 3.423 1.00 43.88 300 THR A CA 1
ATOM 2115 C C . THR A 1 300 ? 53.278 3.791 2.004 1.00 43.23 300 THR A C 1
ATOM 2116 O O . THR A 1 300 ? 52.473 3.414 1.162 1.00 45.40 300 THR A O 1
ATOM 2120 N N . LEU A 1 301 ? 54.513 4.113 1.694 1.00 43.31 301 LEU A N 1
ATOM 2121 C CA . LEU A 1 301 ? 54.966 4.026 0.326 1.00 43.31 301 LEU A CA 1
ATOM 2122 C C . LEU A 1 301 ? 55.416 2.600 0.031 1.00 43.98 301 LEU A C 1
ATOM 2123 O O . LEU A 1 301 ? 56.208 2.030 0.760 1.00 42.26 301 LEU A O 1
ATOM 2128 N N . SER A 1 302 ? 54.920 2.078 -1.078 1.00 45.66 302 SER A N 1
ATOM 2129 C CA . SER A 1 302 ? 55.548 0.946 -1.729 1.00 46.66 302 SER A CA 1
ATOM 2130 C C . SER A 1 302 ? 56.981 1.355 -2.000 1.00 47.30 302 SER A C 1
ATOM 2131 O O . SER A 1 302 ? 57.283 2.559 -2.067 1.00 48.09 302 SER A O 1
ATOM 2134 N N . GLU A 1 303 ? 57.850 0.379 -2.184 1.00 47.27 303 GLU A N 1
ATOM 2135 C CA . GLU A 1 303 ? 59.248 0.598 -2.495 1.00 47.53 303 GLU A CA 1
ATOM 2136 C C . GLU A 1 303 ? 59.484 1.253 -3.836 1.00 47.09 303 GLU A C 1
ATOM 2137 O O . GLU A 1 303 ? 60.504 1.927 -4.013 1.00 45.69 303 GLU A O 1
ATOM 2143 N N . SER A 1 304 ? 58.628 0.985 -4.821 1.00 45.44 304 SER A N 1
ATOM 2144 C CA . SER A 1 304 ? 58.838 1.610 -6.127 1.00 45.54 304 SER A CA 1
ATOM 2145 C C . SER A 1 304 ? 58.544 3.126 -6.023 1.00 43.79 304 SER A C 1
ATOM 2146 O O . SER A 1 304 ? 59.262 3.888 -6.614 1.00 43.38 304 SER A O 1
ATOM 2149 N N . LEU A 1 305 ? 57.546 3.530 -5.244 1.00 43.25 305 LEU A N 1
ATOM 2150 C CA . LEU A 1 305 ? 57.266 5.000 -5.040 1.00 43.32 305 LEU A CA 1
ATOM 2151 C C . LEU A 1 305 ? 58.385 5.684 -4.247 1.00 42.87 305 LEU A C 1
ATOM 2152 O O . LEU A 1 305 ? 58.829 6.778 -4.584 1.00 43.23 305 LEU A O 1
ATOM 2157 N N . ALA A 1 306 ? 58.868 5.029 -3.200 1.00 42.24 306 ALA A N 1
ATOM 2158 C CA . ALA A 1 306 ? 60.004 5.527 -2.425 1.00 42.40 306 ALA A CA 1
ATOM 2159 C C . ALA A 1 306 ? 61.214 5.736 -3.295 1.00 42.92 306 ALA A C 1
ATOM 2160 O O . ALA A 1 306 ? 61.866 6.787 -3.227 1.00 43.48 306 ALA A O 1
ATOM 2162 N N . GLU A 1 307 ? 61.491 4.781 -4.180 1.00 41.66 307 GLU A N 1
ATOM 2163 C CA . GLU A 1 307 ? 62.622 4.889 -5.075 1.00 41.68 307 GLU A CA 1
ATOM 2164 C C . GLU A 1 307 ? 62.401 5.997 -6.084 1.00 39.30 307 GLU A C 1
ATOM 2165 O O . GLU A 1 307 ? 63.341 6.690 -6.455 1.00 38.47 307 GLU A O 1
ATOM 2171 N N . GLU A 1 308 ? 61.164 6.155 -6.541 1.00 38.86 308 GLU A N 1
ATOM 2172 C CA . GLU A 1 308 ? 60.858 7.217 -7.486 1.00 38.29 308 GLU A CA 1
ATOM 2173 C C . GLU A 1 308 ? 61.243 8.583 -6.832 1.00 38.15 308 GLU A C 1
ATOM 2174 O O . GLU A 1 308 ? 61.929 9.406 -7.447 1.00 36.77 308 GLU A O 1
ATOM 2180 N N . ILE A 1 309 ? 60.824 8.776 -5.591 1.00 38.04 309 ILE A N 1
ATOM 2181 C CA . ILE A 1 309 ? 61.149 10.040 -4.908 1.00 38.39 309 ILE A CA 1
ATOM 2182 C C . ILE A 1 309 ? 62.639 10.138 -4.712 1.00 38.37 309 ILE A C 1
ATOM 2183 O O . ILE A 1 309 ? 63.205 11.183 -4.947 1.00 37.52 309 ILE A O 1
ATOM 2188 N N . ASP A 1 310 ? 63.303 9.031 -4.366 1.00 38.31 310 ASP A N 1
ATOM 2189 C CA . ASP A 1 310 ? 64.734 9.055 -4.175 1.00 38.93 310 ASP A CA 1
ATOM 2190 C C . ASP A 1 310 ? 65.467 9.481 -5.435 1.00 38.81 310 ASP A C 1
ATOM 2191 O O . ASP A 1 310 ? 66.551 10.061 -5.336 1.00 38.33 310 ASP A O 1
ATOM 2196 N N . ARG A 1 311 ? 64.922 9.160 -6.614 1.00 38.88 311 ARG A N 1
ATOM 2197 C CA . ARG A 1 311 ? 65.567 9.529 -7.872 1.00 39.84 311 ARG A CA 1
ATOM 2198 C C . ARG A 1 311 ? 65.546 11.078 -8.020 1.00 39.36 311 ARG A C 1
ATOM 2199 O O . ARG A 1 311 ? 66.500 11.686 -8.489 1.00 38.63 311 ARG A O 1
ATOM 2207 N N . THR A 1 312 ? 64.434 11.676 -7.642 1.00 38.47 312 THR A N 1
ATOM 2208 C CA . THR A 1 312 ? 64.322 13.139 -7.744 1.00 38.79 312 THR A CA 1
ATOM 2209 C C . THR A 1 312 ? 65.192 13.797 -6.673 1.00 38.08 312 THR A C 1
ATOM 2210 O O . THR A 1 312 ? 65.871 14.765 -6.949 1.00 36.39 312 THR A O 1
ATOM 2214 N N . ILE A 1 313 ? 65.198 13.247 -5.469 1.00 38.47 313 ILE A N 1
ATOM 2215 C CA . ILE A 1 313 ? 66.050 13.763 -4.420 1.00 38.75 313 ILE A CA 1
ATOM 2216 C C . ILE A 1 313 ? 67.487 13.802 -4.905 1.00 41.13 313 ILE A C 1
ATOM 2217 O O . ILE A 1 313 ? 68.112 14.864 -4.893 1.00 39.28 313 ILE A O 1
ATOM 2222 N N . GLU A 1 314 ? 68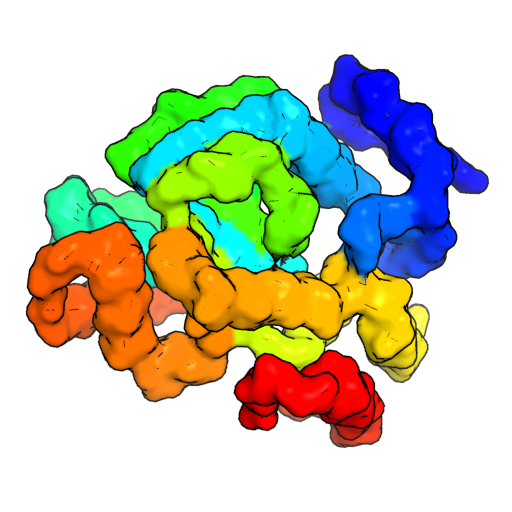.006 12.665 -5.383 1.00 42.26 314 GLU A N 1
ATOM 2223 C CA . GLU A 1 314 ? 69.408 12.632 -5.824 1.00 44.80 314 GLU A CA 1
ATOM 2224 C C . GLU A 1 314 ? 69.694 13.636 -6.922 1.00 43.15 314 GLU A C 1
ATOM 2225 O O . GLU A 1 314 ? 70.719 14.294 -6.890 1.00 44.14 314 GLU A O 1
ATOM 2231 N N . GLU A 1 315 ? 68.792 13.765 -7.872 1.00 42.43 315 GLU A N 1
ATOM 2232 C CA . GLU A 1 315 ? 68.970 14.701 -8.975 1.00 42.80 315 GLU A CA 1
ATOM 2233 C C . GLU A 1 315 ? 68.988 16.147 -8.500 1.00 42.05 315 GLU A C 1
ATOM 2234 O O . GLU A 1 315 ? 69.877 16.918 -8.878 1.00 42.29 315 GLU A O 1
ATOM 2240 N N . LYS A 1 316 ? 68.000 16.506 -7.672 1.00 39.52 316 LYS A N 1
ATOM 2241 C CA . LYS A 1 316 ? 67.829 17.896 -7.239 1.00 39.10 316 LYS A CA 1
ATOM 2242 C C . LYS A 1 316 ? 68.813 18.365 -6.170 1.00 38.38 316 LYS A C 1
ATOM 2243 O O . LYS A 1 316 ? 69.125 19.570 -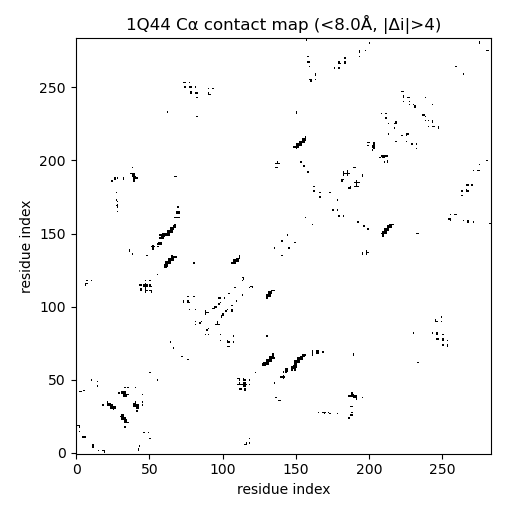6.121 1.00 38.06 316 LYS A O 1
ATOM 2249 N N . PHE A 1 317 ? 69.267 17.460 -5.305 1.00 38.50 317 PHE A N 1
ATOM 2250 C CA . PHE A 1 317 ? 70.188 17.781 -4.202 1.00 39.62 317 PHE A CA 1
ATOM 2251 C C . PHE A 1 317 ? 71.691 17.559 -4.507 1.00 41.88 317 PHE A C 1
ATOM 2252 O O . PHE A 1 317 ? 72.541 17.632 -3.614 1.00 42.67 317 PHE A O 1
ATOM 2260 N N . LYS A 1 318 ? 72.015 17.314 -5.774 1.00 44.62 318 LYS A N 1
ATOM 2261 C CA . LYS A 1 318 ? 73.434 17.139 -6.213 1.00 46.24 318 LYS A CA 1
ATOM 2262 C C . LYS A 1 318 ? 74.059 18.529 -6.403 1.00 45.70 318 LYS A C 1
ATOM 2263 O O . LYS A 1 318 ? 73.414 19.375 -7.031 1.00 47.51 318 LYS A O 1
ATOM 2269 N N . GLY A 1 319 ? 75.260 18.851 -5.924 1.00 45.83 319 GLY A N 1
ATOM 2270 C CA . GLY A 1 319 ? 75.981 18.239 -4.818 1.00 45.22 319 GLY A CA 1
ATOM 2271 C C . GLY A 1 319 ? 75.928 19.375 -3.780 1.00 44.23 319 GLY A C 1
ATOM 2272 O O . GLY A 1 319 ? 76.799 20.258 -3.658 1.00 42.78 319 GLY A O 1
ATOM 2273 N N . SER A 1 320 ? 74.841 19.363 -3.022 1.00 42.71 320 SER A N 1
ATOM 2274 C CA . SER A 1 320 ? 74.374 20.551 -2.334 1.00 41.75 320 SER A CA 1
ATOM 2275 C C . SER A 1 320 ? 75.053 20.849 -0.992 1.00 41.88 320 SER A C 1
ATOM 2276 O O . SER A 1 320 ? 74.904 21.946 -0.498 1.00 42.80 320 SER A O 1
ATOM 2279 N N . GLY A 1 321 ? 75.751 19.964 -0.307 1.00 42.20 321 GLY A N 1
ATOM 2280 C CA . GLY A 1 321 ? 75.492 18.591 -0.067 1.00 42.19 321 GLY A CA 1
ATOM 2281 C C . GLY A 1 321 ? 74.748 18.384 1.248 1.00 41.46 321 GLY A C 1
ATOM 2282 O O . GLY A 1 321 ? 75.248 18.090 2.340 1.00 42.62 321 GLY A O 1
ATOM 2283 N N . LEU A 1 322 ? 73.460 18.540 1.077 1.00 39.58 322 LEU A N 1
ATOM 2284 C CA . LEU A 1 322 ? 72.496 17.951 1.915 1.00 39.32 322 LEU A CA 1
ATOM 2285 C C . LEU A 1 322 ? 72.237 16.529 1.358 1.00 39.34 322 LEU A C 1
ATOM 2286 O O . LEU A 1 322 ? 71.904 16.367 0.185 1.00 36.54 322 LEU A O 1
ATOM 2291 N N . LYS A 1 323 ? 72.370 15.542 2.223 1.00 41.60 323 LYS A N 1
ATOM 2292 C CA . LYS A 1 323 ? 72.059 14.167 1.898 1.00 44.38 323 LYS A CA 1
ATOM 2293 C C . LYS A 1 323 ? 71.010 13.696 2.868 1.00 46.81 323 LYS A C 1
ATOM 2294 O O . LYS A 1 323 ? 71.030 14.071 4.026 1.00 47.44 323 LYS A O 1
ATOM 2300 N N . PHE A 1 324 ? 70.124 12.812 2.425 1.00 49.64 324 PHE A N 1
ATOM 2301 C CA . PHE A 1 324 ? 69.123 12.262 3.331 1.00 51.72 324 PHE A CA 1
ATOM 2302 C C . PHE A 1 324 ? 69.427 10.806 3.716 1.00 54.76 324 PHE A C 1
ATOM 2303 O O . PHE A 1 324 ? 70.054 10.068 2.940 1.00 54.74 324 PHE A O 1
ATOM 2311 N N . SER A 1 325 ? 68.968 10.438 4.923 1.00 57.44 325 SER A N 1
ATOM 2312 C CA . SER A 1 325 ? 68.980 9.056 5.422 1.00 59.74 325 SER A CA 1
ATOM 2313 C C . SER A 1 325 ? 67.550 8.481 5.478 1.00 60.29 325 SER A C 1
ATOM 2314 O O . SER A 1 325 ? 67.021 7.931 4.494 1.00 61.63 325 SER A O 1
#

B-factor: mean 36.95, std 10.81, range [21.35, 80.52]

Sequence (284 aa):
SVPAYLGDEDLTQETRALISSLPKEKGWLVSEIYEFQGLWHTQAILQGILICQKRFEAKDSDIILVTNPKSGTTWLKALVFALLNRHKFPVSSSGNHPLLVTNPHLLVPFLEGVYYESPDFDFSSLPSPRLMNTHISHLSLPESVKSSSCKIVYCCRNPKDMFVSLWHFGKKLYPIEKAVEAFCEGKFIGGPFWDHILEYWYASRENPNKVLFVTYEELKKQTEVEMKRIAEFLECGFIEEEEVREIVKLCSFEGWRDTLSESLAEEIDRTIEEKFKGSGLKFS

Secondary structure (DSSP, 8-state):
------S-HHHHHHHHHHHHHS-EEE-SSSSEEEEETTEEE-HHHHHHHHHHHHH----TT-EEEE--TTS--HHHHHHHHHHHTTTTTTGGGGGGSHHHHS-HHHHS-BHHHHHHH-TT--GGGSPSSPEEEE---GGGS-HHHHHS--EEEEEEPPHHHHHHHHHHHHHH---HHHHHHHHHHT-STT--HHHHHHHHHHHHHH-TTTEEEEEHHHHHHTHHHHHHHHHHHH-SS---HHHHHHHHHHHTT--HHHHS-HHHHHHHHHHHHHHTTTSS----

Organism: Arabidopsis thaliana (NCBI:txid3702)

GO terms:
  GO:0080118 brassinosteroid sulfotransferase activity (F, IDA)
  GO:0008146 sulfotransferase activity (F, IDA)
  GO:0005794 Golgi apparatus (C, IDA)
  GO:0009651 response to salt stress (P, IEP)
  GO:0016131 brassinosteroid metabolic process (P, IDA)
  GO:0006952 defense response (P, IEP)
  GO:1990135 flavonoid sulfotransferase activity (F, IDA)
  GO:0009751 response to salicylic acid (P, IMP)
  GO:0006952 defense response (P, IMP)

Solvent-accessible surface area: 13489 Å² total; per-residue (Å²): 116,111,8,52,140,59,58,57,98,114,9,4,112,87,2,37,82,77,1,59,84,30,70,90,65,176,12,53,28,55,95,31,3,6,58,22,97,43,8,13,18,15,18,26,40,0,10,0,2,10,2,0,52,123,92,5,126,19,82,92,56,1,9,0,0,0,4,3,22,98,16,51,14,44,42,3,4,0,0,0,15,0,0,25,12,36,145,112,66,56,20,93,57,50,58,117,2,15,4,85,107,42,83,8,79,128,45,0,10,48,1,0,11,15,7,56,126,44,10,109,80,84,9,69,88,56,81,60,62,6,9,0,3,0,32,1,8,40,103,8,3,2,124,28,0,81,100,17,77,0,44,0,0,2,6,1,36,8,0,8,27,9,0,10,25,6,34,100,42,8,64,149,139,113,79,29,103,119,0,0,102,20,7,16,107,1,88,8,15,12,4,17,2,30,51,4,0,10,40,0,36,88,7,18,146,129,86,79,122,32,2,19,12,1,25,16,54,82,0,127,179,79,18,69,86,7,0,70,93,0,4,104,20,22,59,143,56,171,5,95,100,91,42,4,88,89,2,32,148,18,0,79,115,64,64,29,161,137,40,12,60,128,72,9,7,87,42,0,52,156,15,15,96,111,75,10,160,82,21,47,12,145,42,124

CATH classification: 3.40.50.300

InterPro domains:
  IPR000863 Sulfotransferase domain [PF00685] (65-321)
  IPR027417 P-loop containing nucleoside triphosphate hydrolase [G3DSA:3.40.50.300] (1-326)
  IPR027417 P-loop containing nucleoside triphosphate hydrolase [SSF52540] (38-324)

Radius of gyration: 19.07 Å; Cα contacts (8 Å, |Δi|>4): 399; chains: 1; bounding box: 41×43×51 Å

Foldseek 3Di:
DADDDAADPVLCVVCRVVQRPFDWDQALLDGIWGDDPHATADPLLVSLLVLQLVDDADALQEEEEAEAPQDDCQLVLLLVVCLVCCPVANLVVLCPHCVNVDGSCVQADERSNCCSHPVPDDQVPDDPPRHYYYNDAPVSHHPNLVPHNHAYEYEDEPVLVSQVSVVVSSVVVCDPVRSLVCCLVQNHHSGPPLRSPLRLVVCCVVPVLHYHYHYVVCCVPPVLVVSLVVCVSNDPDDDDSVSSVSSCVSSVVDDSVVVDDPVSVVSNVVSCCVSPVPSPDDDD

Nearest PDB structures (foldseek):
  2q3m-assembly1_A  TM=9.896E-01  e=2.703E-45  Arabidopsis thaliana
  5mex-assembly1_A  TM=8.930E-01  e=1.594E-23  Arabidopsis thaliana
  8k9y-assembly2_B  TM=8.885E-01  e=3.676E-23  Arabidopsis thaliana
  1ov4-assembly1_A-2  TM=7.972E-01  e=8.943E-17  Homo sapiens
  7d1x-assembly2_B  TM=7.455E-01  e=1.503E-14  Mus musculus